Protein AF-0000000080636123 (afdb_homodimer)

Nearest PDB structures (foldseek):
  5j7y-assembly1_BC  TM=4.875E-01  e=2.323E+00  Ovis aries
  3l39-assembly1_A  TM=4.527E-01  e=6.923E+00  Bacteroides thetaiotaomicron VPI-5482
  4pr9-assembly3_F  TM=3.709E-01  e=5.402E+00  Homo sapiens
  8iy6-assembly1_R  TM=3.044E-01  e=1.905E+00  Homo sapiens
  8ugj-assembly1_4C  TM=2.886E-01  e=5.140E+00  Sus scrofa

Foldseek 3Di:
DVVLLVLLLVLLQLLLCLLQVVVCVVVHVPNVVDDNCQCLDLVNLLVSLVSLLVSLVVQCVAQDPPPPGRWAQQQSSVLSNLSSLQSVLSSVVVPDDPVPDPPPDDPVNVVSNVVCNVCSNVSSVSSNVSSVCCVVPVRDTND/DVVLLVLLLVLLQLLLCLLQVVVCVVVHVPNVVDDNCQCLDLVNLLVSLVSLLVSLVVQCVAQDPPPPGRWAQQQSSVLSNLSSLQSVLSSVVVPDDPVPDPPPDDPVNVVSNVVCNVCSNVSSVSSNVSSVCCVVPVRDTND

Radius of gyration: 20.76 Å; Cα contacts (8 Å, |Δi|>4): 446; chains: 2; bounding box: 47×64×43 Å

Solvent-accessible surface area (backbone atoms only — not comparable to full-atom values): 13848 Å² total; per-residue (Å²): 90,71,53,60,53,37,46,38,31,49,37,19,32,51,43,8,45,66,48,18,36,70,62,40,50,76,74,36,75,66,56,60,44,39,28,66,69,44,65,67,27,58,67,45,20,41,56,52,12,51,51,18,27,51,43,11,53,44,33,43,65,39,50,44,90,86,51,72,28,60,54,24,23,39,49,47,13,51,32,11,38,51,42,10,48,45,30,39,48,52,27,50,58,69,62,55,48,90,80,58,69,89,65,79,55,51,74,65,52,52,51,50,47,51,52,40,63,76,35,27,47,57,51,7,51,50,11,31,50,35,17,51,47,31,52,75,36,59,82,40,84,30,40,90,71,53,59,53,37,46,39,32,51,35,18,32,52,43,9,45,66,48,18,36,70,62,38,49,75,74,36,73,66,55,59,44,38,27,66,69,45,67,67,27,58,67,44,19,42,54,52,11,50,51,19,26,51,42,11,53,45,33,42,66,38,50,43,90,86,52,73,28,58,52,25,23,40,49,45,14,50,32,11,36,52,42,10,49,46,31,38,48,51,27,51,57,70,64,55,48,91,79,58,69,88,65,79,56,51,74,64,52,51,52,51,48,51,53,41,65,76,36,28,46,59,51,8,51,50,10,32,50,34,16,50,46,31,54,75,37,59,82,40,84,31,40

pLDDT: mean 86.73, std 14.83, range [47.31, 98.56]

Organism: Winmispira thermophila (strain ATCC 700085 / DSM 6578 / Z-1203) (NCBI:txid869211)

InterPro domains:
  IPR059673 TP_0070 [PF27362] (1-134)

Structure (mmCIF, N/CA/C/O backbone):
data_AF-0000000080636123-model_v1
#
loop_
_entity.id
_entity.type
_entity.pdbx_description
1 polymer 'Uncharacterized protein'
#
loop_
_atom_site.group_PDB
_atom_site.id
_atom_site.type_symbol
_atom_site.label_atom_id
_atom_site.label_alt_id
_atom_site.label_comp_id
_atom_site.label_asym_id
_atom_site.label_entity_id
_atom_site.label_seq_id
_atom_site.pdbx_PDB_ins_code
_atom_site.Cartn_x
_atom_site.Cartn_y
_atom_site.Cartn_z
_atom_site.occupancy
_atom_site.B_iso_or_equiv
_atom_site.auth_seq_id
_atom_site.auth_comp_id
_atom_site.auth_asym_id
_atom_site.auth_atom_id
_atom_site.pdbx_PDB_model_num
ATOM 1 N N . MET A 1 1 ? 16.875 5.457 3.574 1 77.88 1 MET A N 1
ATOM 2 C CA . MET A 1 1 ? 16.531 4.105 4.008 1 77.88 1 MET A CA 1
ATOM 3 C C . MET A 1 1 ? 15.359 3.555 3.207 1 77.88 1 MET A C 1
ATOM 5 O O . MET A 1 1 ? 14.461 4.305 2.818 1 77.88 1 MET A O 1
ATOM 9 N N . LEU A 1 2 ? 15.305 2.354 2.879 1 83.19 2 LEU A N 1
ATOM 10 C CA . LEU A 1 2 ? 14.352 1.688 2 1 83.19 2 LEU A CA 1
ATOM 11 C C . LEU A 1 2 ? 12.945 1.741 2.586 1 83.19 2 LEU A C 1
ATOM 13 O O . LEU A 1 2 ? 11.969 1.933 1.854 1 83.19 2 LEU A O 1
ATOM 17 N N . GLN A 1 3 ? 12.891 1.7 3.93 1 88.31 3 GLN A N 1
ATOM 18 C CA . GLN A 1 3 ? 11.602 1.66 4.613 1 88.31 3 GLN A CA 1
ATOM 19 C C . GLN A 1 3 ? 10.875 2.996 4.492 1 88.31 3 GLN A C 1
ATOM 21 O O . GLN A 1 3 ? 9.68 3.033 4.207 1 88.31 3 GLN A O 1
ATOM 26 N N . PHE A 1 4 ? 11.641 3.963 4.664 1 87.06 4 PHE A N 1
ATOM 27 C CA . PHE A 1 4 ? 11.016 5.281 4.625 1 87.06 4 PHE A CA 1
ATOM 28 C C . PHE A 1 4 ? 10.711 5.691 3.191 1 87.06 4 PHE A C 1
ATOM 30 O O . PHE A 1 4 ? 9.758 6.43 2.943 1 87.06 4 PHE A O 1
ATOM 37 N N . TYR A 1 5 ? 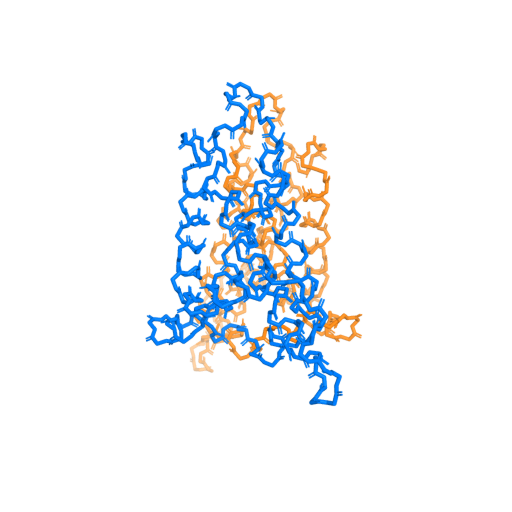11.477 5.199 2.219 1 88.44 5 TYR A N 1
ATOM 38 C CA . TYR A 1 5 ? 11.109 5.363 0.816 1 88.44 5 TYR A CA 1
ATOM 39 C C . TYR A 1 5 ? 9.758 4.719 0.525 1 88.44 5 TYR A C 1
ATOM 41 O O . TYR A 1 5 ? 8.859 5.363 -0.021 1 88.44 5 TYR A O 1
ATOM 49 N N . ALA A 1 6 ? 9.586 3.5 1.004 1 92.25 6 ALA A N 1
ATOM 50 C CA . ALA A 1 6 ? 8.352 2.758 0.754 1 92.25 6 ALA A CA 1
ATOM 51 C C . ALA A 1 6 ? 7.172 3.393 1.482 1 92.25 6 ALA A C 1
ATOM 53 O O . ALA A 1 6 ? 6.082 3.523 0.917 1 92.25 6 ALA A O 1
ATOM 54 N N . LEU A 1 7 ? 7.426 3.779 2.682 1 95.12 7 LEU A N 1
ATOM 55 C CA . LEU A 1 7 ? 6.367 4.402 3.469 1 95.12 7 LEU A CA 1
ATOM 56 C C . LEU A 1 7 ? 5.938 5.727 2.846 1 95.12 7 LEU A C 1
ATOM 58 O O . LEU A 1 7 ? 4.746 6.047 2.818 1 95.12 7 LEU A O 1
ATOM 62 N N . SER A 1 8 ? 6.918 6.445 2.377 1 94.19 8 SER A N 1
ATOM 63 C CA . SER A 1 8 ? 6.605 7.742 1.788 1 94.19 8 SER A CA 1
ATOM 64 C C . SER A 1 8 ? 5.742 7.594 0.54 1 94.19 8 SER A C 1
ATOM 66 O O . SER A 1 8 ? 4.777 8.336 0.354 1 94.19 8 SER A O 1
ATOM 68 N N . VAL A 1 9 ? 6.082 6.652 -0.263 1 95.75 9 VAL A N 1
ATOM 69 C CA . VAL A 1 9 ? 5.305 6.398 -1.471 1 95.75 9 VAL A CA 1
ATOM 70 C C . VAL A 1 9 ? 3.893 5.957 -1.093 1 95.75 9 VAL A C 1
ATOM 72 O O . VAL A 1 9 ? 2.91 6.508 -1.591 1 95.75 9 VAL A O 1
ATOM 75 N N . LEU A 1 10 ? 3.777 5.094 -0.153 1 97.5 10 LEU A N 1
ATOM 76 C CA . LEU A 1 10 ? 2.5 4.504 0.233 1 97.5 10 LEU A CA 1
ATOM 77 C C . LEU A 1 10 ? 1.615 5.535 0.928 1 97.5 10 LEU A C 1
ATOM 79 O O . LEU A 1 10 ? 0.437 5.676 0.592 1 97.5 10 LEU A O 1
ATOM 83 N N . THR A 1 11 ? 2.234 6.18 1.884 1 98.19 11 THR A N 1
ATOM 84 C CA . THR A 1 11 ? 1.419 7.086 2.684 1 98.19 11 THR A CA 1
ATOM 85 C C . THR A 1 11 ? 0.979 8.289 1.857 1 98.19 11 THR A C 1
ATOM 87 O O . THR A 1 11 ? -0.16 8.75 1.975 1 98.19 11 THR A O 1
ATOM 90 N N . ASN A 1 12 ? 1.829 8.82 1.022 1 98.31 12 ASN A N 1
ATOM 91 C CA . ASN A 1 12 ? 1.425 9.922 0.157 1 98.31 12 ASN A CA 1
ATOM 92 C C . ASN A 1 12 ? 0.332 9.492 -0.82 1 98.31 12 ASN A C 1
ATOM 94 O O . ASN A 1 12 ? -0.625 10.234 -1.049 1 98.31 12 ASN A O 1
ATOM 98 N N . PHE A 1 13 ? 0.405 8.328 -1.354 1 98.38 13 PHE A N 1
ATOM 99 C CA . PHE A 1 13 ? -0.582 7.828 -2.301 1 98.38 13 PHE A CA 1
ATOM 100 C C . PHE A 1 13 ? -1.942 7.672 -1.635 1 98.38 13 PHE A C 1
ATOM 102 O O . PHE A 1 13 ? -2.938 8.227 -2.104 1 98.38 13 PHE A O 1
ATOM 109 N N . MET A 1 14 ? -1.963 7.023 -0.493 1 98 14 MET A N 1
ATOM 110 C CA . MET A 1 14 ? -3.213 6.738 0.203 1 98 14 MET A CA 1
ATOM 111 C C . MET A 1 14 ? -3.826 8.016 0.766 1 98 14 MET A C 1
ATOM 113 O O . MET A 1 14 ? -5.039 8.219 0.686 1 98 14 MET A O 1
ATOM 117 N N . SER A 1 15 ? -2.969 8.82 1.365 1 98.56 15 SER A N 1
ATOM 118 C CA . SER A 1 15 ? -3.484 10.086 1.886 1 98.56 15 SER A CA 1
ATOM 119 C C . SER A 1 15 ? -4.07 10.945 0.77 1 98.56 15 SER A C 1
ATOM 121 O O . SER A 1 15 ? -5.102 11.594 0.958 1 98.56 15 SER A O 1
ATOM 123 N N . GLY A 1 16 ? -3.391 10.906 -0.369 1 98.44 16 GLY A N 1
ATOM 124 C CA . GLY A 1 16 ? -3.91 11.648 -1.509 1 98.44 16 GLY A CA 1
ATOM 125 C C . GLY A 1 16 ? -5.27 11.156 -1.97 1 98.44 16 GLY A C 1
ATOM 126 O O . GLY A 1 16 ? -6.156 11.961 -2.266 1 98.44 16 GLY A O 1
ATOM 127 N N . ILE A 1 17 ? -5.469 9.891 -1.982 1 97.44 17 ILE A N 1
ATOM 128 C CA . ILE A 1 17 ? -6.738 9.297 -2.377 1 97.44 17 ILE A CA 1
ATOM 129 C C . ILE A 1 17 ? -7.832 9.727 -1.402 1 97.44 17 ILE A C 1
ATOM 131 O O . ILE A 1 17 ? -8.953 10.047 -1.814 1 97.44 17 ILE A O 1
ATOM 135 N N . ILE A 1 18 ? -7.523 9.703 -0.127 1 97.25 18 ILE A N 1
ATOM 136 C CA . ILE A 1 18 ? -8.492 10.055 0.9 1 97.25 18 ILE A CA 1
ATOM 137 C C . ILE A 1 18 ? -8.898 11.523 0.748 1 97.25 18 ILE A C 1
ATOM 139 O O . ILE A 1 18 ? -10.086 11.852 0.774 1 97.25 18 ILE A O 1
ATOM 143 N N . LEU A 1 19 ? -7.926 12.375 0.513 1 97.5 19 LEU A N 1
ATOM 144 C CA . LEU A 1 19 ? -8.164 13.812 0.45 1 97.5 19 LEU A CA 1
ATOM 145 C C . LEU A 1 19 ? -8.898 14.18 -0.834 1 97.5 19 LEU A C 1
ATOM 147 O O . LEU A 1 19 ? -9.75 15.078 -0.832 1 97.5 19 LEU A O 1
ATOM 151 N N . ALA A 1 20 ? -8.594 13.508 -1.904 1 97.25 20 ALA A N 1
ATOM 152 C CA . ALA A 1 20 ? -9.211 13.805 -3.195 1 97.25 20 ALA A CA 1
ATOM 153 C C . ALA A 1 20 ? -10.156 12.68 -3.621 1 97.25 20 ALA A C 1
ATOM 155 O O . ALA A 1 20 ? -10.211 12.32 -4.797 1 97.25 20 ALA A O 1
ATOM 156 N N . GLN A 1 21 ? -10.828 12.18 -2.732 1 95.19 21 GLN A N 1
ATOM 157 C CA . GLN A 1 21 ? -11.648 11 -2.951 1 95.19 21 GLN A CA 1
ATOM 158 C C . GLN A 1 21 ? -12.664 11.227 -4.07 1 95.19 21 GLN A C 1
ATOM 160 O O . GLN A 1 21 ? -12.867 10.359 -4.918 1 95.19 21 GLN A O 1
ATOM 165 N N . GLU A 1 22 ? -13.336 12.336 -4.07 1 92.69 22 GLU A N 1
ATOM 166 C CA . GLU A 1 22 ? -14.336 12.633 -5.094 1 92.69 22 GLU A CA 1
ATOM 167 C C . GLU A 1 22 ? -13.719 12.641 -6.488 1 92.69 22 GLU A C 1
ATOM 169 O O . GLU A 1 22 ? -14.266 12.047 -7.418 1 92.69 22 GLU A O 1
ATOM 174 N N . THR A 1 23 ? -12.617 13.266 -6.547 1 94.5 23 THR A N 1
ATOM 175 C CA . THR A 1 23 ? -11.922 13.359 -7.824 1 94.5 23 THR A CA 1
ATOM 176 C C . THR A 1 23 ? -11.508 11.969 -8.32 1 94.5 23 THR A C 1
ATOM 178 O O . THR A 1 23 ? -11.75 11.625 -9.477 1 94.5 23 THR A O 1
ATOM 181 N N . PHE A 1 24 ? -11.039 11.156 -7.457 1 95.31 24 PHE A N 1
ATOM 182 C CA . PHE A 1 24 ? -10.539 9.844 -7.855 1 95.31 24 PHE A CA 1
ATOM 183 C C . PHE A 1 24 ? -11.688 8.867 -8.055 1 95.31 24 PHE A C 1
ATOM 185 O O . PHE A 1 24 ? -11.602 7.953 -8.875 1 95.31 24 PHE A O 1
ATOM 192 N N . SER A 1 25 ? -12.742 9.008 -7.297 1 92.81 25 SER A N 1
ATOM 193 C CA . SER A 1 25 ? -13.922 8.164 -7.5 1 92.81 25 SER A CA 1
ATOM 194 C C . SER A 1 25 ? -14.523 8.383 -8.883 1 92.81 25 SER A C 1
ATOM 196 O O . SER A 1 25 ? -14.984 7.434 -9.523 1 92.81 25 SER A O 1
ATOM 198 N N . GLU A 1 26 ? -14.523 9.594 -9.344 1 90.69 26 GLU A N 1
ATOM 199 C CA . GLU A 1 26 ? -15.117 9.953 -10.633 1 90.69 26 GLU A CA 1
ATOM 200 C C . GLU A 1 26 ? -14.211 9.547 -11.789 1 90.69 26 GLU A C 1
ATOM 202 O O . GLU A 1 26 ? -14.688 9.172 -12.859 1 90.69 26 GLU A O 1
ATOM 207 N N . ARG A 1 27 ? -12.969 9.555 -11.469 1 89.88 27 ARG A N 1
ATOM 208 C CA . ARG A 1 27 ? -12.031 9.445 -12.586 1 89.88 27 ARG A CA 1
ATOM 209 C C . ARG A 1 27 ? -11.43 8.047 -12.656 1 89.88 27 ARG A C 1
ATOM 211 O O . ARG A 1 27 ? -11.016 7.598 -13.727 1 89.88 27 ARG A O 1
ATOM 218 N N . THR A 1 28 ? -11.406 7.57 -11.438 1 86.31 28 THR A N 1
ATOM 219 C CA . THR A 1 28 ? -10.758 6.266 -11.367 1 86.31 28 THR A CA 1
ATOM 220 C C . THR A 1 28 ? -11.586 5.297 -10.531 1 86.31 28 THR A C 1
ATOM 222 O O . THR A 1 28 ? -12.562 5.695 -9.891 1 86.31 28 THR A O 1
ATOM 225 N N . GLY A 1 29 ? -11.469 3.984 -10.68 1 89.31 29 GLY A N 1
ATOM 226 C CA . GLY A 1 29 ? -12.141 2.975 -9.867 1 89.31 29 GLY A CA 1
ATOM 227 C C . GLY A 1 29 ? -11.352 2.588 -8.633 1 89.31 29 GLY A C 1
ATOM 228 O O . GLY A 1 29 ? -11.734 1.66 -7.914 1 89.31 29 GLY A O 1
ATOM 229 N N . ILE A 1 30 ? -10.336 3.391 -8.25 1 93.12 30 ILE A N 1
ATOM 230 C CA . ILE A 1 30 ? -9.414 2.951 -7.207 1 93.12 30 ILE A CA 1
ATOM 231 C C . ILE A 1 30 ? -10.078 3.094 -5.84 1 93.12 30 ILE A C 1
ATOM 233 O O . ILE A 1 30 ? -9.805 2.312 -4.926 1 93.12 30 ILE A O 1
ATOM 237 N N . THR A 1 31 ? -10.961 4.066 -5.648 1 94.56 31 THR A N 1
ATOM 238 C CA . THR A 1 31 ? -11.602 4.301 -4.359 1 94.56 31 THR A CA 1
ATOM 239 C C . THR A 1 31 ? -12.516 3.139 -3.992 1 94.56 31 THR A C 1
ATOM 241 O O . THR A 1 31 ? -12.836 2.938 -2.816 1 94.56 31 THR A O 1
ATOM 244 N N . ALA A 1 32 ? -12.969 2.383 -5.004 1 94.94 32 ALA A N 1
ATOM 245 C CA . ALA A 1 32 ? -13.859 1.251 -4.766 1 94.94 32 ALA A CA 1
ATOM 246 C C . ALA A 1 32 ? -13.148 0.141 -4.004 1 94.94 32 ALA A C 1
ATOM 248 O O . ALA A 1 32 ? -13.789 -0.735 -3.42 1 94.94 32 ALA A O 1
ATOM 249 N N . LEU A 1 33 ? -11.828 0.196 -4.051 1 95.56 33 LEU A N 1
ATOM 250 C CA . LEU A 1 33 ? -11.016 -0.804 -3.367 1 95.56 33 LEU A CA 1
ATOM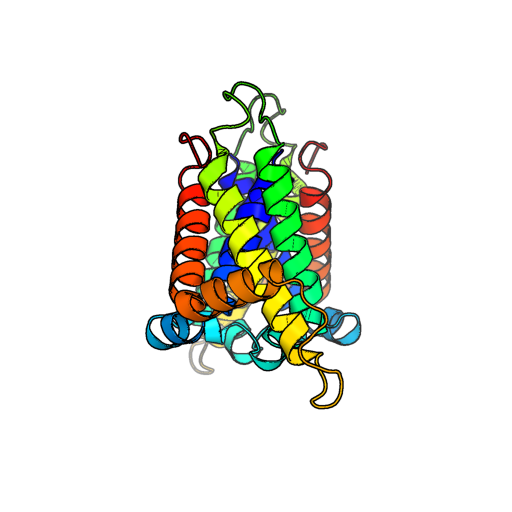 251 C C . LEU A 1 33 ? -11.164 -0.685 -1.854 1 95.56 33 LEU A C 1
ATOM 253 O O . LEU A 1 33 ? -10.984 -1.666 -1.13 1 95.56 33 LEU A O 1
ATOM 257 N N . PHE A 1 34 ? -11.562 0.528 -1.381 1 96.38 34 PHE A N 1
ATOM 258 C CA . PHE A 1 34 ? -11.516 0.812 0.048 1 96.38 34 PHE A CA 1
ATOM 259 C C . PHE A 1 34 ? -12.914 1.034 0.605 1 96.38 34 PHE A C 1
ATOM 261 O O . PHE A 1 34 ? -13.82 1.448 -0.123 1 96.38 34 PHE A O 1
ATOM 268 N N . ASN A 1 35 ? -13.062 0.774 1.848 1 95.06 35 ASN A N 1
ATOM 269 C CA . ASN A 1 35 ? -14.273 1.103 2.592 1 95.06 35 ASN A CA 1
ATOM 270 C C . ASN A 1 35 ? -14.266 2.557 3.057 1 95.06 35 ASN A C 1
ATOM 272 O O . ASN A 1 35 ? -13.492 2.93 3.938 1 95.06 35 ASN A O 1
ATOM 276 N N . PRO A 1 36 ? -15.117 3.326 2.473 1 91.94 36 PRO A N 1
ATOM 277 C CA . PRO A 1 36 ? -15.094 4.754 2.809 1 91.94 36 PRO A CA 1
ATOM 278 C C . PRO A 1 36 ? -15.367 5.016 4.289 1 91.94 36 PRO A C 1
ATOM 280 O O . PRO A 1 36 ? -14.852 5.98 4.852 1 91.94 36 PRO A O 1
ATOM 283 N N . GLU A 1 37 ? -16.125 4.211 4.965 1 93.06 37 GLU A N 1
ATOM 284 C CA . GLU A 1 37 ? -16.453 4.398 6.379 1 93.06 37 GLU A CA 1
ATOM 285 C C . GLU A 1 37 ? -15.203 4.234 7.246 1 93.06 37 GLU A C 1
ATOM 287 O O . GLU A 1 37 ? -15.031 4.953 8.234 1 93.06 37 GLU A O 1
ATOM 292 N N . VAL A 1 38 ? -14.391 3.314 6.855 1 94.75 38 VAL A N 1
ATOM 293 C CA . VAL A 1 38 ? -13.164 3.074 7.613 1 94.75 38 VAL A CA 1
ATOM 294 C C . VAL A 1 38 ? -12.164 4.195 7.344 1 94.75 38 VAL A C 1
ATOM 296 O O . VAL A 1 38 ? -11.539 4.719 8.273 1 94.75 38 VAL A O 1
ATOM 299 N N . LEU A 1 39 ? -12.023 4.637 6.086 1 94.38 39 LEU A N 1
ATOM 300 C CA . LEU A 1 39 ? -11.078 5.668 5.695 1 94.38 39 LEU A CA 1
ATOM 301 C C . LEU A 1 39 ? -11.406 6.996 6.371 1 94.38 39 LEU A C 1
ATOM 303 O O . LEU A 1 39 ? -10.516 7.824 6.59 1 94.38 39 LEU A O 1
ATOM 307 N N . ARG A 1 40 ? -12.672 7.145 6.738 1 92.69 40 ARG A N 1
ATOM 308 C CA . ARG A 1 40 ? -13.117 8.414 7.309 1 92.69 40 ARG A CA 1
ATOM 309 C C . ARG A 1 40 ? -13.273 8.305 8.82 1 92.69 40 ARG A C 1
ATOM 311 O O . ARG A 1 40 ? -13.648 9.273 9.484 1 92.69 40 ARG A O 1
ATOM 318 N N . SER A 1 41 ? -12.984 7.141 9.328 1 94.75 41 SER A N 1
ATOM 319 C CA . SER A 1 41 ? -13.109 6.961 10.766 1 94.75 41 SER A CA 1
ATOM 320 C C . SER A 1 41 ? -12.055 7.766 11.516 1 94.75 41 SER A C 1
ATOM 322 O O . SER A 1 41 ? -10.953 7.984 11 1 94.75 41 SER A O 1
ATOM 324 N N . LYS A 1 42 ? -12.375 8.141 12.711 1 94.56 42 LYS A N 1
ATOM 325 C CA . LYS A 1 42 ? -11.484 8.93 13.555 1 94.56 42 LYS A CA 1
ATOM 326 C C . LYS A 1 42 ? -10.156 8.203 13.781 1 94.56 42 LYS A C 1
ATOM 328 O O . LYS A 1 42 ? -9.086 8.812 13.688 1 94.56 42 LYS A O 1
ATOM 333 N N . THR A 1 43 ? -10.281 6.977 14.062 1 94.5 43 THR A N 1
ATOM 334 C CA . THR A 1 43 ? -9.094 6.188 14.359 1 94.5 43 THR A CA 1
ATOM 335 C C . THR A 1 43 ? -8.172 6.133 13.141 1 94.5 43 THR A C 1
ATOM 337 O O . THR A 1 43 ? -6.957 6.324 13.273 1 94.5 43 THR A O 1
ATOM 340 N N . PHE A 1 44 ? -8.695 5.852 11.977 1 96.31 44 PHE A N 1
ATOM 341 C CA . PHE A 1 44 ? -7.887 5.746 10.766 1 96.31 44 PHE A CA 1
ATOM 342 C C . PHE A 1 44 ? -7.242 7.086 10.43 1 96.31 44 PHE A C 1
ATOM 344 O O . PHE A 1 44 ? -6.051 7.145 10.117 1 96.31 44 PHE A O 1
ATOM 351 N N . LEU A 1 45 ? -8.016 8.109 10.508 1 97.31 45 LEU A N 1
ATOM 352 C CA . LEU A 1 45 ? -7.508 9.445 10.203 1 97.31 45 LEU A CA 1
ATOM 353 C C . LEU A 1 45 ? -6.359 9.82 11.133 1 97.31 45 LEU A C 1
ATOM 355 O O . LEU A 1 45 ? -5.352 10.375 10.695 1 97.31 45 LEU A O 1
ATOM 359 N N . LEU A 1 46 ? -6.527 9.492 12.352 1 97 46 LEU A N 1
ATOM 360 C CA . LEU A 1 46 ? -5.484 9.797 13.328 1 97 46 LEU A CA 1
ATOM 361 C C . LEU A 1 46 ? -4.223 8.984 13.047 1 97 46 LEU A C 1
ATOM 363 O O . LEU A 1 46 ? -3.133 9.547 12.93 1 97 46 LEU A O 1
ATOM 367 N N . VAL A 1 47 ? -4.375 7.676 12.961 1 97.44 47 VAL A N 1
ATOM 368 C CA . VAL A 1 47 ? -3.232 6.781 12.805 1 97.44 47 VAL A CA 1
ATOM 369 C C . VAL A 1 47 ? -2.539 7.062 11.477 1 97.44 47 VAL A C 1
ATOM 371 O O . VAL A 1 47 ? -1.32 7.242 11.43 1 97.44 47 VAL A O 1
ATOM 374 N N . TRP A 1 48 ? -3.275 7.145 10.391 1 98.19 48 TRP A N 1
ATOM 375 C CA . TRP A 1 48 ? -2.703 7.348 9.062 1 98.19 48 TRP A CA 1
ATOM 376 C C . TRP A 1 48 ? -2.141 8.758 8.93 1 98.19 48 TRP A C 1
ATOM 378 O O . TRP A 1 48 ? -1.115 8.969 8.273 1 98.19 48 TRP A O 1
ATOM 388 N N . GLY A 1 49 ? -2.906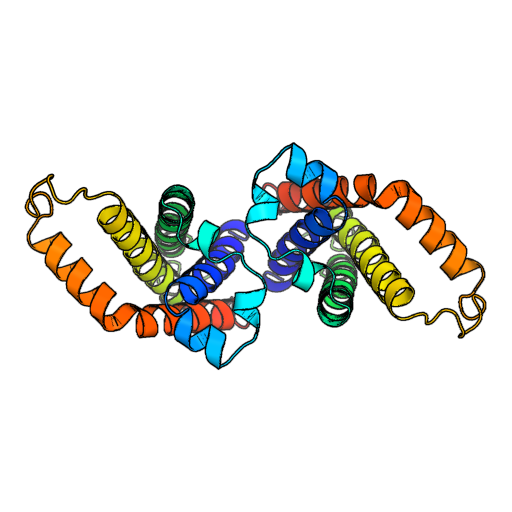 9.719 9.523 1 98.38 49 GLY A N 1
ATOM 389 C CA . GLY A 1 49 ? -2.408 11.086 9.508 1 98.38 49 GLY A CA 1
ATOM 390 C C . GLY A 1 49 ? -1.063 11.242 10.188 1 98.38 49 GLY A C 1
ATOM 391 O O . GLY A 1 49 ? -0.149 11.859 9.641 1 98.38 49 GLY A O 1
ATOM 392 N N . VAL A 1 50 ? -0.944 10.664 11.359 1 98.12 50 VAL A N 1
ATOM 393 C CA . VAL A 1 50 ? 0.311 10.719 12.102 1 98.12 50 VAL A CA 1
ATOM 394 C C . VAL A 1 50 ? 1.405 10 11.32 1 98.12 50 VAL A C 1
ATOM 396 O O . VAL A 1 50 ? 2.512 10.523 11.164 1 98.12 50 VAL A O 1
ATOM 399 N N . LEU A 1 51 ? 1.096 8.836 10.812 1 98.25 51 LEU A N 1
ATOM 400 C CA . LEU A 1 51 ? 2.062 8.055 10.047 1 98.25 51 LEU A CA 1
ATOM 401 C C . LEU A 1 51 ? 2.555 8.836 8.836 1 98.25 51 LEU A C 1
ATOM 403 O O . LEU A 1 51 ? 3.756 8.859 8.547 1 98.25 51 LEU A O 1
ATOM 407 N N . THR A 1 52 ? 1.67 9.469 8.148 1 98.38 52 THR A N 1
ATOM 408 C CA . THR A 1 52 ? 2.008 10.242 6.953 1 98.38 52 THR A CA 1
ATOM 409 C C . THR A 1 52 ? 2.883 11.438 7.312 1 98.38 52 THR A C 1
ATOM 411 O O . THR A 1 52 ? 3.914 11.672 6.684 1 98.38 52 THR A O 1
ATOM 414 N N . ALA A 1 53 ? 2.477 12.172 8.344 1 97.31 53 ALA A N 1
ATOM 415 C CA . ALA A 1 53 ? 3.229 13.352 8.766 1 97.31 53 ALA A CA 1
ATOM 416 C C . ALA A 1 53 ? 4.629 12.969 9.242 1 97.31 53 ALA A C 1
ATOM 418 O O . ALA A 1 53 ? 5.609 13.617 8.875 1 97.31 53 ALA A O 1
ATOM 419 N N . VAL A 1 54 ? 4.719 11.938 10.016 1 96.06 54 VAL A N 1
ATOM 420 C CA . VAL A 1 54 ? 6 11.484 10.547 1 96.06 54 VAL A CA 1
ATOM 421 C C . VAL A 1 54 ? 6.898 11.016 9.398 1 96.06 54 VAL A C 1
ATOM 423 O O . VAL A 1 54 ? 8.094 11.312 9.383 1 96.06 54 VAL A O 1
ATOM 426 N N . THR A 1 55 ? 6.348 10.289 8.469 1 95.12 55 THR A N 1
ATOM 427 C CA . THR A 1 55 ? 7.105 9.859 7.297 1 95.12 55 THR A CA 1
ATOM 428 C C . THR A 1 55 ? 7.645 11.062 6.531 1 95.12 55 THR A C 1
ATOM 430 O O . THR A 1 55 ? 8.781 11.047 6.055 1 95.12 55 THR A O 1
ATOM 433 N N . GLY A 1 56 ? 6.855 12.102 6.402 1 93.69 56 GLY A N 1
ATOM 434 C CA . GLY A 1 56 ? 7.309 13.328 5.77 1 93.69 56 GLY A CA 1
ATOM 435 C C . GLY A 1 56 ? 8.5 13.953 6.473 1 93.69 56 GLY A C 1
ATOM 436 O O . GLY A 1 56 ? 9.453 14.391 5.82 1 93.69 56 GLY A O 1
ATOM 437 N N . VAL A 1 57 ? 8.469 13.984 7.762 1 91.38 57 VAL A N 1
ATOM 438 C CA . VAL A 1 57 ? 9.562 14.539 8.547 1 91.38 57 VAL A CA 1
ATOM 439 C C . VAL A 1 57 ? 10.828 13.711 8.328 1 91.38 57 VAL A C 1
ATOM 441 O O . VAL A 1 57 ? 11.906 14.258 8.102 1 91.38 57 VAL A O 1
ATOM 444 N N . PHE A 1 58 ? 10.703 12.43 8.328 1 88.56 58 PHE A N 1
ATOM 445 C CA . PHE A 1 58 ? 11.859 11.555 8.18 1 88.56 58 PHE A CA 1
ATOM 446 C C . PHE A 1 58 ? 12.445 11.664 6.773 1 88.56 58 PHE A C 1
ATOM 448 O O . PHE A 1 58 ? 13.656 11.516 6.586 1 88.56 58 PHE A O 1
ATOM 455 N N . LYS A 1 59 ? 11.594 11.906 5.844 1 88.19 59 LYS A N 1
ATOM 456 C CA . LYS A 1 59 ? 12.094 12.055 4.48 1 88.19 59 LYS A CA 1
ATOM 457 C C . LYS A 1 59 ? 12.93 13.328 4.34 1 88.19 59 LYS A C 1
ATOM 459 O O . LYS A 1 59 ? 13.797 13.414 3.461 1 88.19 59 LYS A O 1
ATOM 464 N N . ILE A 1 60 ? 12.625 14.25 5.145 1 82.81 60 ILE A N 1
ATOM 465 C CA . ILE A 1 60 ? 13.453 15.445 5.164 1 82.81 60 ILE A CA 1
ATOM 466 C C . ILE A 1 60 ? 14.805 15.125 5.793 1 82.81 60 ILE A C 1
ATOM 468 O O . ILE A 1 60 ? 15.844 15.609 5.328 1 82.81 60 ILE A O 1
ATOM 472 N N . LEU A 1 61 ? 14.781 14.289 6.777 1 77.69 61 LEU A N 1
ATOM 473 C CA . LEU A 1 61 ? 15.977 14 7.559 1 77.69 61 LEU A CA 1
ATOM 474 C C . LEU A 1 61 ? 16.797 12.891 6.902 1 77.69 61 LEU A C 1
ATOM 476 O O . LEU A 1 61 ? 17.969 12.719 7.223 1 77.69 61 LEU A O 1
ATOM 480 N N . SER A 1 62 ? 16.125 11.953 6.152 1 65.88 62 SER A N 1
ATOM 481 C CA . SER A 1 62 ? 16.812 10.766 5.633 1 65.88 62 SER A CA 1
ATOM 482 C C . SER A 1 62 ? 17.797 11.141 4.535 1 65.88 62 SER A C 1
ATOM 484 O O . SER A 1 62 ? 17.453 11.867 3.6 1 65.88 62 SER A O 1
ATOM 486 N N . VAL A 1 63 ? 19.016 11.258 4.855 1 54.12 63 VAL A N 1
ATOM 487 C CA . VAL A 1 63 ? 20.141 11.445 3.938 1 54.12 63 VAL A CA 1
ATOM 488 C C . VAL A 1 63 ? 20.484 10.117 3.266 1 54.12 63 VAL A C 1
ATOM 490 O O . VAL A 1 63 ? 20.703 9.109 3.943 1 54.12 63 VAL A O 1
ATOM 493 N N . THR A 1 64 ? 19.734 9.766 2.201 1 50.03 64 THR A N 1
ATOM 494 C CA . THR A 1 64 ? 20.25 8.57 1.538 1 50.03 64 THR A CA 1
ATOM 495 C C . THR A 1 64 ? 21.734 8.734 1.213 1 50.03 64 THR A C 1
ATOM 497 O O . THR A 1 64 ? 22.203 9.844 0.985 1 50.03 64 THR A O 1
ATOM 500 N N . GLU A 1 65 ? 22.547 7.793 1.402 1 47.88 65 GLU A N 1
ATOM 501 C CA . GLU A 1 65 ? 23.969 7.809 1.091 1 47.88 65 GLU A CA 1
ATOM 502 C C . GLU A 1 65 ? 24.219 8.344 -0.318 1 47.88 65 GLU A C 1
ATOM 504 O O . GLU A 1 65 ? 23.625 7.848 -1.286 1 47.88 65 GLU A O 1
ATOM 509 N N . GLY A 1 66 ? 25.031 9.445 -0.515 1 49.78 66 GLY A N 1
ATOM 510 C CA . GLY A 1 66 ? 25.5 10.102 -1.729 1 49.78 66 GLY A CA 1
ATOM 511 C C . GLY A 1 66 ? 24.688 11.328 -2.092 1 49.78 66 GLY A C 1
ATOM 512 O O . GLY A 1 66 ? 25.062 12.07 -3.004 1 49.78 66 GLY A O 1
ATOM 513 N N . ASP A 1 67 ? 23.375 11.219 -1.864 1 49.25 67 ASP A N 1
ATOM 514 C CA . ASP A 1 67 ? 22.562 12.336 -2.326 1 49.25 67 ASP A CA 1
ATOM 515 C C . ASP A 1 67 ? 22.734 13.562 -1.428 1 49.25 67 ASP A C 1
ATOM 517 O O . ASP A 1 67 ? 23.062 13.422 -0.247 1 49.25 67 ASP A O 1
ATOM 521 N N . VAL A 1 68 ? 23.078 14.578 -2.035 1 50.06 68 VAL A N 1
ATOM 522 C CA . VAL A 1 68 ? 22.891 15.82 -1.297 1 50.06 68 VAL A CA 1
ATOM 523 C C . VAL A 1 68 ? 21.578 15.758 -0.509 1 50.06 68 VAL A C 1
ATOM 525 O O . VAL A 1 68 ? 20.5 15.602 -1.091 1 50.06 68 VAL A O 1
ATOM 528 N N . ILE A 1 69 ? 21.484 15.164 0.682 1 53.12 69 ILE A N 1
ATOM 529 C CA . ILE A 1 69 ? 20.625 14.625 1.731 1 53.12 69 ILE A CA 1
ATOM 530 C C . ILE A 1 69 ? 19.266 15.312 1.691 1 53.12 69 ILE A C 1
ATOM 532 O O . ILE A 1 69 ? 18.219 14.641 1.7 1 53.12 69 ILE A O 1
ATOM 536 N N . ILE A 1 70 ? 19.25 16.688 1.953 1 53.59 70 ILE A N 1
ATOM 537 C CA . ILE A 1 70 ? 18.109 17.531 2.314 1 53.59 70 ILE A CA 1
ATOM 538 C C . ILE A 1 70 ? 17.234 17.766 1.085 1 53.59 70 ILE A C 1
ATOM 540 O O . ILE A 1 70 ? 16 17.703 1.162 1 53.59 70 ILE A O 1
ATOM 544 N N . VAL A 1 71 ? 17.844 17.672 -0.198 1 60.75 71 VAL A N 1
ATOM 545 C CA . VAL A 1 71 ? 17.125 18.25 -1.322 1 60.75 71 VAL A CA 1
ATOM 546 C C . VAL A 1 71 ? 16.422 17.141 -2.111 1 60.75 71 VAL A C 1
ATOM 548 O O . VAL A 1 71 ? 15.391 17.391 -2.746 1 60.75 71 VAL A O 1
ATOM 551 N N . GLY A 1 72 ? 16.875 15.891 -1.957 1 62.59 72 GLY A N 1
ATOM 552 C CA . GLY A 1 72 ? 16.422 14.859 -2.881 1 62.59 72 GLY A CA 1
ATOM 553 C C . GLY A 1 72 ? 15 14.406 -2.619 1 62.59 72 GLY A C 1
ATOM 554 O O . GLY A 1 72 ? 14.266 14.062 -3.551 1 62.59 72 GLY A O 1
ATOM 555 N N . ASP A 1 73 ? 14.484 14.5 -1.417 1 81.56 73 ASP A N 1
ATOM 556 C CA . ASP A 1 73 ? 13.164 13.969 -1.103 1 81.56 73 ASP A CA 1
ATOM 557 C C . ASP A 1 73 ? 12.211 15.07 -0.661 1 81.56 73 ASP A C 1
ATOM 559 O O . ASP A 1 73 ? 11.281 14.828 0.112 1 81.56 73 ASP A O 1
ATOM 563 N N . LEU A 1 74 ? 12.523 16.219 -1.261 1 87.75 74 LEU A N 1
ATOM 564 C CA . LEU A 1 74 ? 11.773 17.359 -0.781 1 87.75 74 LEU A CA 1
ATOM 565 C C . LEU A 1 74 ? 10.305 17.266 -1.18 1 87.75 74 LEU A C 1
ATOM 567 O O . LEU A 1 74 ? 9.414 17.5 -0.359 1 87.75 74 LEU A O 1
ATOM 571 N N . LEU A 1 75 ? 9.984 16.828 -2.4 1 92 75 LEU A N 1
ATOM 572 C CA . LEU A 1 75 ? 8.609 16.781 -2.879 1 92 75 LEU A CA 1
ATOM 573 C C . LEU A 1 75 ? 7.805 15.742 -2.1 1 92 75 LEU A C 1
ATOM 575 O O . LEU A 1 75 ? 6.75 16.062 -1.539 1 92 75 LEU A O 1
ATOM 579 N N . PRO A 1 76 ? 8.328 14.578 -1.966 1 92.81 76 PRO A N 1
ATOM 580 C CA . PRO A 1 76 ? 7.582 13.609 -1.16 1 92.81 76 PRO A CA 1
ATOM 581 C C . PRO A 1 76 ? 7.473 14.016 0.307 1 92.81 76 PRO A C 1
ATOM 583 O O . PRO A 1 76 ? 6.477 13.711 0.964 1 92.81 76 PRO A O 1
ATOM 586 N N . ALA A 1 77 ? 8.461 14.703 0.792 1 93.88 77 ALA A N 1
ATOM 587 C CA . ALA A 1 77 ? 8.438 15.148 2.184 1 93.88 77 ALA A CA 1
ATOM 588 C C . ALA A 1 77 ? 7.363 16.219 2.402 1 93.88 77 ALA A C 1
ATOM 590 O O . ALA A 1 77 ? 6.566 16.109 3.336 1 93.88 77 ALA A O 1
ATOM 591 N N . ILE A 1 78 ? 7.301 17.125 1.53 1 94.81 78 ILE A N 1
ATOM 592 C CA . ILE A 1 78 ? 6.324 18.203 1.629 1 94.81 78 ILE A CA 1
ATOM 593 C C . ILE A 1 78 ? 4.914 17.641 1.444 1 94.81 78 ILE A C 1
ATOM 595 O O . ILE A 1 78 ? 3.988 18.031 2.16 1 94.81 78 ILE A O 1
ATOM 599 N N . ALA A 1 79 ? 4.777 16.766 0.493 1 96.56 79 ALA A N 1
ATOM 600 C CA . ALA A 1 79 ? 3.482 16.109 0.275 1 96.56 79 ALA A CA 1
ATOM 601 C C . ALA A 1 79 ? 3.021 15.375 1.526 1 96.56 79 ALA A C 1
ATOM 603 O O . ALA A 1 79 ? 1.855 15.469 1.918 1 96.56 79 ALA A O 1
ATOM 604 N N . GLY A 1 80 ? 3.965 14.719 2.117 1 97.56 80 GLY A N 1
ATOM 605 C CA . GLY A 1 80 ? 3.643 13.977 3.328 1 97.56 80 GLY A CA 1
ATOM 606 C C . GLY A 1 80 ? 3.256 14.875 4.488 1 97.56 80 GLY A C 1
ATOM 607 O O . GLY A 1 80 ? 2.299 14.594 5.211 1 97.56 80 GLY A O 1
ATOM 608 N N . LEU A 1 81 ? 3.947 15.914 4.629 1 96.31 81 LEU A N 1
ATOM 609 C CA . LEU A 1 81 ? 3.648 16.844 5.707 1 96.31 81 LEU A CA 1
ATOM 610 C C . LEU A 1 81 ? 2.301 17.531 5.484 1 96.31 81 LEU A C 1
ATOM 612 O O . LEU A 1 81 ? 1.495 17.641 6.41 1 96.31 81 LEU A O 1
ATOM 616 N N . ALA A 1 82 ? 2.051 17.891 4.27 1 97.06 82 ALA A N 1
ATOM 617 C CA . ALA A 1 82 ? 0.802 18.578 3.949 1 97.06 82 ALA A CA 1
ATOM 618 C C . ALA A 1 82 ? -0.391 17.625 4.078 1 97.06 82 ALA A C 1
ATOM 620 O O . ALA A 1 82 ? -1.394 17.969 4.711 1 97.06 82 ALA A O 1
ATOM 621 N N . SER A 1 83 ? -0.25 16.469 3.525 1 98.44 83 SER A N 1
ATOM 622 C CA . SER A 1 83 ? -1.381 15.539 3.545 1 98.44 83 SER A CA 1
ATOM 623 C C . SER A 1 83 ? -1.586 14.945 4.934 1 98.44 83 SER A C 1
ATOM 625 O O . SER A 1 83 ? -2.723 14.734 5.363 1 98.44 83 SER A O 1
ATOM 627 N N . GLY A 1 84 ? -0.478 14.664 5.586 1 98.38 84 GLY A N 1
ATOM 628 C CA . GLY A 1 84 ? -0.608 14.219 6.961 1 98.38 84 GLY A CA 1
ATOM 629 C C . GLY A 1 84 ? -1.299 15.227 7.855 1 98.38 84 GLY A C 1
ATOM 630 O O . GLY A 1 84 ? -2.191 14.875 8.633 1 98.38 84 GLY A O 1
ATOM 631 N N . THR A 1 85 ? -0.944 16.453 7.727 1 97.19 85 THR A N 1
ATOM 632 C CA . THR A 1 85 ? -1.565 17.531 8.5 1 97.19 85 THR A CA 1
ATOM 633 C C . THR A 1 85 ? -3.043 17.656 8.141 1 97.19 85 THR A C 1
ATOM 635 O O . THR A 1 85 ? -3.887 17.828 9.023 1 97.19 85 THR A O 1
ATOM 638 N N . ALA A 1 86 ? -3.354 17.578 6.859 1 97.38 86 ALA A N 1
ATOM 639 C CA . ALA A 1 86 ? -4.742 17.672 6.418 1 97.38 86 ALA A CA 1
ATOM 640 C C . ALA A 1 86 ? -5.59 16.562 7.035 1 97.38 86 ALA A C 1
ATOM 642 O O . ALA A 1 86 ? -6.715 16.797 7.477 1 97.38 86 ALA A O 1
ATOM 643 N N . LEU A 1 87 ? -5.055 15.391 7.102 1 97.56 87 LEU A N 1
ATOM 644 C CA . LEU A 1 87 ? -5.785 14.273 7.688 1 97.56 87 LEU A CA 1
ATOM 645 C C . LEU A 1 87 ? -5.973 14.469 9.188 1 97.56 87 LEU A C 1
ATOM 647 O O . LEU A 1 87 ? -7.031 14.156 9.734 1 97.56 87 LEU A O 1
ATOM 651 N N . LEU A 1 88 ? -4.973 14.984 9.836 1 96.06 88 LEU A N 1
ATOM 652 C CA . LEU A 1 88 ? -5.066 15.234 11.273 1 96.06 88 LEU A CA 1
ATOM 653 C C . LEU A 1 88 ? -6.09 16.328 11.57 1 96.06 88 LEU A C 1
ATOM 655 O O . LEU A 1 88 ? -6.801 16.266 12.57 1 96.06 88 LEU A O 1
ATOM 659 N N . LEU A 1 89 ? -6.156 17.266 10.703 1 94.12 89 LEU A N 1
ATOM 660 C CA . LEU A 1 89 ? -7.156 18.312 10.859 1 94.12 89 LEU A CA 1
ATOM 661 C C . LEU A 1 89 ? -8.562 17.766 10.641 1 94.12 89 LEU A C 1
ATOM 663 O O . LEU A 1 89 ? -9.508 18.188 11.312 1 94.12 89 LEU A O 1
ATOM 667 N N . MET A 1 90 ? -8.68 16.891 9.68 1 93.38 90 MET A N 1
ATOM 668 C CA . MET A 1 90 ? -9.961 16.219 9.484 1 93.38 90 MET A CA 1
ATOM 669 C C . MET A 1 90 ? -10.359 15.453 10.742 1 93.38 90 MET A C 1
ATOM 671 O O . MET A 1 90 ? -11.531 15.469 11.141 1 93.38 90 MET A O 1
ATOM 675 N N . PHE A 1 91 ? -9.391 14.773 11.359 1 93.25 91 PHE A N 1
ATOM 676 C CA . PHE A 1 91 ? -9.625 14.07 12.617 1 93.25 91 PHE A CA 1
ATOM 677 C C . PHE A 1 91 ? -10.117 15.023 13.688 1 93.25 91 PHE A C 1
ATOM 679 O O . PHE A 1 91 ? -11.078 14.727 14.398 1 93.25 91 PHE A O 1
ATOM 686 N N . TYR A 1 92 ? -9.461 16.094 13.812 1 88.69 92 TYR A N 1
ATOM 687 C CA . TYR A 1 92 ? -9.805 17.094 14.828 1 88.69 92 TYR A CA 1
ATOM 688 C C . TYR A 1 92 ? -11.211 17.625 14.602 1 88.69 92 TYR A C 1
ATOM 690 O O . TYR A 1 92 ? -11.969 17.828 15.555 1 88.69 92 TYR A O 1
ATOM 698 N N . ARG A 1 93 ? -11.594 17.797 13.414 1 86.38 93 ARG A N 1
ATOM 699 C CA . ARG A 1 93 ? -12.93 18.297 13.102 1 86.38 93 ARG A CA 1
ATOM 700 C C . ARG A 1 93 ? -14 17.281 13.43 1 86.38 93 ARG A C 1
ATOM 702 O O . ARG A 1 93 ? -15.094 17.641 13.875 1 86.38 93 ARG A O 1
ATOM 709 N N . GLU A 1 94 ? -13.633 16.094 13.18 1 82.31 94 GLU A N 1
ATOM 710 C CA . GLU A 1 94 ? -14.594 15.031 13.477 1 82.31 94 GLU A CA 1
ATOM 711 C C . GLU A 1 94 ? -14.766 14.852 14.984 1 82.31 94 GLU A C 1
ATOM 713 O O . GLU A 1 94 ? -15.836 14.445 15.445 1 82.31 94 GLU A O 1
ATOM 718 N N . ARG A 1 95 ? -13.719 15.047 15.711 1 77.5 95 ARG A N 1
ATOM 719 C CA . ARG A 1 95 ? -13.742 14.898 17.172 1 77.5 95 ARG A CA 1
ATOM 720 C C . ARG A 1 95 ? -14.492 16.062 17.828 1 77.5 95 ARG A C 1
ATOM 722 O O . ARG A 1 95 ? -15.047 15.906 18.906 1 77.5 95 ARG A O 1
ATOM 729 N N . ARG A 1 96 ? -14.344 17.266 17.359 1 68.31 96 ARG A N 1
ATOM 730 C CA . ARG A 1 96 ? -14.938 18.453 18 1 68.31 96 ARG A CA 1
ATOM 731 C C . ARG A 1 96 ? -16.453 18.344 18.016 1 68.31 96 ARG A C 1
ATOM 733 O O . ARG A 1 96 ? -17.078 17.969 17.016 1 68.31 96 ARG A O 1
ATOM 740 N N . THR A 1 97 ? -16.922 17.844 19.172 1 57.81 97 THR A N 1
ATOM 741 C CA . THR A 1 97 ? -18.344 18 19.516 1 57.81 97 THR A CA 1
ATOM 742 C C . THR A 1 97 ? -18.766 19.453 19.453 1 57.81 97 THR A C 1
ATOM 744 O O . THR A 1 97 ? -17.953 20.359 19.688 1 57.81 97 THR A O 1
ATOM 747 N N . PRO A 1 98 ? -19.984 19.781 18.859 1 54.31 98 PRO A N 1
ATOM 748 C CA . PRO A 1 98 ? -20.516 21.141 18.828 1 54.31 98 PRO A CA 1
ATOM 749 C C . PRO A 1 98 ? -20.188 21.922 20.094 1 54.31 98 PRO A C 1
ATOM 751 O O . PRO A 1 98 ? -20.016 23.141 20.047 1 54.31 98 PRO A O 1
ATOM 754 N N . SER A 1 99 ? -20.234 21.219 21.125 1 50.62 99 SER A N 1
ATOM 755 C CA . SER A 1 99 ? -20.234 21.953 22.391 1 50.62 99 SER A CA 1
ATOM 756 C C . SER A 1 99 ? -18.844 22.453 22.734 1 50.62 99 SER A C 1
ATOM 758 O O . SER A 1 99 ? -18.672 23.219 23.688 1 50.62 99 SER A O 1
ATOM 760 N N . GLU A 1 100 ? -17.812 21.75 22.344 1 53 100 GLU A N 1
ATOM 761 C CA . GLU A 1 100 ? -16.484 22.172 22.797 1 53 100 GLU A CA 1
ATOM 762 C C . GLU A 1 100 ? -15.969 23.344 21.953 1 53 100 GLU A C 1
ATOM 764 O O . GLU A 1 100 ? -16.047 23.312 20.719 1 53 100 GLU A O 1
ATOM 769 N N . GLY A 1 101 ? -16.125 24.547 22.25 1 47.31 101 GLY A N 1
ATOM 770 C CA . GLY A 1 101 ? -15.758 25.875 21.75 1 47.31 101 GLY A CA 1
ATOM 771 C C . GLY A 1 101 ? -14.617 25.828 20.75 1 47.31 101 GLY A C 1
ATOM 772 O O . GLY A 1 101 ? -13.844 24.875 20.734 1 47.31 101 GLY A O 1
ATOM 773 N N . ALA A 1 102 ? -14.859 26.266 19.5 1 50.03 102 ALA A N 1
ATOM 774 C CA . ALA A 1 102 ? -14.047 26.562 18.328 1 50.03 102 ALA A CA 1
ATOM 775 C C . ALA A 1 102 ? -12.617 26.922 18.719 1 50.03 102 ALA A C 1
ATOM 777 O O . ALA A 1 102 ? -11.781 27.188 17.859 1 50.03 102 ALA A O 1
ATOM 778 N N . GLU A 1 103 ? -12.328 27.25 19.969 1 49.5 103 GLU A N 1
ATOM 779 C CA . GLU A 1 103 ? -11.289 28.203 20.344 1 49.5 103 GLU A CA 1
ATOM 780 C C . GLU A 1 103 ? -9.93 27.531 20.438 1 49.5 103 GLU A C 1
ATOM 782 O O . GLU A 1 103 ? -8.961 28.141 20.891 1 49.5 103 GLU A O 1
ATOM 787 N N . VAL A 1 104 ? -9.898 26.172 20.562 1 52.28 104 VAL A N 1
ATOM 788 C CA . VAL A 1 104 ? -8.609 25.797 21.141 1 52.28 104 VAL A CA 1
ATOM 789 C C . VAL A 1 104 ? -7.512 25.922 20.094 1 52.28 104 VAL A C 1
ATOM 791 O O . VAL A 1 104 ? -6.324 25.766 20.391 1 52.28 104 VAL A O 1
ATOM 794 N N . GLY A 1 105 ? -7.93 25.969 18.828 1 57.69 105 GLY A N 1
ATOM 795 C CA . GLY A 1 105 ? -6.742 26.094 18 1 57.69 105 GLY A CA 1
ATOM 796 C C . GLY A 1 105 ? -6.191 27.5 17.953 1 57.69 105 GLY A C 1
ATOM 797 O O . GLY A 1 105 ? -6.898 28.469 18.281 1 57.69 105 GLY A O 1
ATOM 798 N N . SER A 1 106 ? -4.902 27.656 18.047 1 71.81 106 SER A N 1
ATOM 799 C CA . SER A 1 106 ? -4.246 28.938 17.781 1 71.81 106 SER A CA 1
ATOM 800 C C . SER A 1 106 ? -4.625 29.484 16.422 1 71.81 106 SER A C 1
ATOM 802 O O . SER A 1 106 ? -5.098 28.75 15.555 1 71.81 106 SER A O 1
ATOM 804 N N . ASP A 1 107 ? -4.754 30.734 16.328 1 81.5 107 ASP A N 1
ATOM 805 C CA . ASP A 1 107 ? -4.984 31.438 15.055 1 81.5 107 ASP A CA 1
ATOM 806 C C . ASP A 1 107 ? -4.223 30.766 13.914 1 81.5 107 ASP A C 1
ATOM 808 O O . ASP A 1 107 ? -4.746 30.641 12.805 1 81.5 107 ASP A O 1
ATOM 812 N N . ALA A 1 108 ? -3.094 30.234 14.305 1 83.5 108 ALA A N 1
ATOM 813 C CA . ALA A 1 108 ? -2.258 29.609 13.281 1 83.5 108 ALA A CA 1
ATOM 814 C C . ALA A 1 108 ? -2.873 28.312 12.797 1 83.5 108 ALA A C 1
ATOM 816 O O . ALA A 1 108 ? -2.916 28.047 11.594 1 83.5 108 ALA A O 1
ATOM 817 N N . VAL A 1 109 ? -3.381 27.516 13.703 1 81.25 109 VAL A N 1
ATOM 818 C CA . VAL A 1 109 ? -3.992 26.234 13.367 1 81.25 109 VAL A CA 1
ATOM 819 C C . VAL A 1 109 ? -5.25 26.469 12.531 1 81.25 109 VAL A C 1
ATOM 821 O O . VAL A 1 109 ? -5.488 25.75 11.555 1 81.25 109 VAL A O 1
ATOM 824 N N . ASP A 1 110 ? -5.996 27.438 12.82 1 85.38 110 ASP A N 1
ATOM 825 C CA . ASP A 1 110 ? -7.223 27.75 12.094 1 85.38 110 ASP A CA 1
ATOM 826 C C . ASP A 1 110 ? -6.918 28.172 10.656 1 85.38 110 ASP A C 1
ATOM 828 O O . ASP A 1 110 ? -7.652 27.812 9.734 1 85.38 110 ASP A O 1
ATOM 832 N N . ARG A 1 111 ? -5.883 28.938 10.547 1 89.19 111 ARG A N 1
ATOM 833 C CA . ARG A 1 111 ? -5.5 29.375 9.211 1 89.19 111 ARG A CA 1
ATOM 834 C C . ARG A 1 111 ? -5.047 28.203 8.352 1 89.19 111 ARG A C 1
ATOM 836 O O . ARG A 1 111 ? -5.422 28.094 7.184 1 89.19 111 ARG A O 1
ATOM 843 N N . ILE A 1 112 ? -4.281 27.297 8.922 1 87.88 112 ILE A N 1
ATOM 844 C CA . ILE A 1 112 ? -3.803 26.109 8.219 1 87.88 112 ILE A CA 1
ATOM 845 C C . ILE A 1 112 ? -4.988 25.219 7.852 1 87.88 112 ILE A C 1
ATOM 847 O O . ILE A 1 112 ? -5.055 24.688 6.734 1 87.88 112 ILE A O 1
ATOM 851 N N . ASP A 1 113 ? -5.805 25.094 8.797 1 87.81 113 ASP A N 1
ATOM 852 C CA . ASP A 1 113 ? -6.996 24.281 8.555 1 87.81 113 ASP A CA 1
ATOM 853 C C . ASP A 1 113 ? -7.82 24.859 7.402 1 87.81 113 ASP A C 1
ATOM 855 O O . ASP A 1 113 ? -8.273 24.109 6.531 1 87.81 113 ASP A O 1
ATOM 859 N N . ALA A 1 114 ? -7.996 26.188 7.418 1 88.88 114 ALA A N 1
ATOM 860 C CA . ALA A 1 114 ? -8.75 26.828 6.348 1 88.88 114 ALA A CA 1
ATOM 861 C C . ALA A 1 114 ? -8.086 26.609 4.992 1 88.88 114 ALA A C 1
ATOM 863 O O . ALA A 1 114 ? -8.75 26.266 4.016 1 88.88 114 ALA A O 1
ATOM 864 N N . LEU A 1 115 ? -6.812 26.734 4.949 1 88.12 115 LEU A N 1
ATOM 865 C CA . LEU A 1 115 ? -6.051 26.594 3.715 1 88.12 115 LEU A CA 1
ATOM 866 C C . LEU A 1 115 ? -6.129 25.156 3.189 1 88.12 115 LEU A C 1
ATOM 868 O O . LEU A 1 115 ? -6.41 24.953 2.008 1 88.12 115 LEU A O 1
ATOM 872 N N . LEU A 1 116 ? -5.949 24.25 4.031 1 89.69 116 LEU A N 1
ATOM 873 C CA . LEU A 1 116 ? -5.91 22.859 3.615 1 89.69 116 LEU A CA 1
ATOM 874 C C . LEU A 1 116 ? -7.312 22.344 3.287 1 89.69 116 LEU A C 1
ATOM 876 O O . LEU A 1 116 ? -7.484 21.547 2.363 1 89.69 116 LEU A O 1
ATOM 880 N N . SER A 1 117 ? -8.258 22.844 4.008 1 88.81 117 SER A N 1
ATOM 881 C CA . SER A 1 117 ? -9.633 22.406 3.756 1 88.81 117 SER A CA 1
ATOM 882 C C . SER A 1 117 ? -10.148 22.969 2.434 1 88.81 117 SER A C 1
ATOM 884 O O . SER A 1 117 ? -10.883 22.281 1.711 1 88.81 117 SER A O 1
ATOM 886 N N . GLN A 1 118 ? -9.719 24.156 2.105 1 92.25 118 GLN A N 1
ATOM 887 C CA . GLN A 1 118 ? -10.141 24.797 0.865 1 92.25 118 GLN A CA 1
ATOM 888 C C . GLN A 1 118 ? -9.461 24.156 -0.343 1 92.25 118 GLN A C 1
ATOM 890 O O . GLN A 1 118 ? -10.008 24.172 -1.447 1 92.25 118 GLN A O 1
ATOM 895 N N . ASN A 1 119 ? -8.281 23.578 -0.111 1 95.81 119 ASN A N 1
ATOM 896 C CA . ASN A 1 119 ? -7.488 23.016 -1.199 1 95.81 119 ASN A CA 1
ATOM 897 C C . ASN A 1 119 ? -7.293 21.516 -1.029 1 95.81 119 ASN A C 1
ATOM 899 O O . ASN A 1 119 ? -6.277 20.969 -1.459 1 95.81 119 ASN A O 1
ATOM 903 N N . LYS A 1 120 ? -8.156 20.969 -0.348 1 95.81 120 LYS A N 1
ATOM 904 C CA . LYS A 1 120 ? -8.039 19.562 0.022 1 95.81 120 LYS A CA 1
ATOM 905 C C . LYS A 1 120 ? -7.812 18.688 -1.207 1 95.81 120 LYS A C 1
ATOM 907 O O . LYS A 1 120 ? -6.93 17.828 -1.207 1 95.81 120 LYS A O 1
ATOM 912 N N . THR A 1 121 ? -8.586 18.922 -2.244 1 96.81 121 THR A N 1
ATOM 913 C CA . THR A 1 121 ? -8.492 18.141 -3.475 1 96.81 121 THR A CA 1
ATOM 914 C C . THR A 1 121 ? -7.133 18.359 -4.141 1 96.81 121 THR A C 1
ATOM 916 O O . THR A 1 121 ? -6.504 17.406 -4.602 1 96.81 121 THR A O 1
ATOM 919 N N . LEU A 1 122 ? -6.723 19.562 -4.184 1 97.5 122 LEU A N 1
ATOM 920 C CA . LEU A 1 122 ? -5.43 19.891 -4.777 1 97.5 122 LEU A CA 1
ATOM 921 C C . LEU A 1 122 ? -4.297 19.219 -4.004 1 97.5 122 LEU A C 1
ATOM 923 O O . LEU A 1 122 ? -3.398 18.625 -4.602 1 97.5 122 LEU A O 1
ATOM 927 N N . VAL A 1 123 ? -4.344 19.297 -2.689 1 97.75 123 VAL A N 1
ATOM 928 C CA . VAL A 1 123 ? -3.346 18.656 -1.841 1 97.75 123 VAL A CA 1
ATOM 929 C C . VAL A 1 123 ? -3.344 17.141 -2.092 1 97.75 123 VAL A C 1
ATOM 931 O O . VAL A 1 123 ? -2.281 16.531 -2.197 1 97.75 123 VAL A O 1
ATOM 934 N N . GLY A 1 124 ? -4.539 16.609 -2.217 1 98.44 124 GLY A N 1
ATOM 935 C CA . GLY A 1 124 ? -4.664 15.18 -2.471 1 98.44 124 GLY A CA 1
ATOM 936 C C . GLY A 1 124 ? -4.082 14.758 -3.807 1 98.44 124 GLY A C 1
ATOM 937 O O . GLY A 1 124 ? -3.293 13.812 -3.873 1 98.44 124 GLY A O 1
ATOM 938 N N . VAL A 1 125 ? -4.422 15.43 -4.855 1 97.94 125 VAL A N 1
ATOM 939 C CA . VAL A 1 125 ? -3.945 15.102 -6.195 1 97.94 125 VAL A CA 1
ATOM 940 C C . VAL A 1 125 ? -2.426 15.25 -6.25 1 97.94 125 VAL A C 1
ATOM 942 O O . VAL A 1 125 ? -1.731 14.367 -6.766 1 97.94 125 VAL A O 1
ATOM 945 N N . LEU A 1 126 ? -1.905 16.281 -5.691 1 97.88 126 LEU A N 1
ATOM 946 C CA . LEU A 1 126 ? -0.466 16.516 -5.695 1 97.88 126 LEU A CA 1
ATOM 947 C C . LEU A 1 126 ? 0.264 15.445 -4.902 1 97.88 126 LEU A C 1
ATOM 949 O O . LEU A 1 126 ? 1.383 15.062 -5.25 1 97.88 126 LEU A O 1
ATOM 953 N N . SER A 1 127 ? -0.348 15.031 -3.834 1 98.38 127 SER A N 1
ATOM 954 C CA . SER A 1 127 ? 0.26 13.969 -3.041 1 98.38 127 SER A CA 1
ATOM 955 C C . SER A 1 127 ? 0.346 12.664 -3.83 1 98.38 127 SER A C 1
ATOM 957 O O . SER A 1 127 ? 1.354 11.961 -3.768 1 98.38 127 SER A O 1
ATOM 959 N N . VAL A 1 128 ? -0.713 12.344 -4.562 1 98.12 128 VAL A N 1
ATOM 960 C CA . VAL A 1 128 ? -0.702 11.148 -5.395 1 98.12 128 VAL A CA 1
ATOM 961 C C . VAL A 1 128 ? 0.351 11.289 -6.492 1 98.12 128 VAL A C 1
ATOM 963 O O . VAL A 1 128 ? 1.103 10.352 -6.766 1 98.12 128 VAL A O 1
ATOM 966 N N . VAL A 1 129 ? 0.416 12.438 -7.09 1 97.56 129 VAL A N 1
ATOM 967 C CA . VAL A 1 129 ? 1.401 12.703 -8.133 1 97.56 129 VAL A CA 1
ATOM 968 C C . VAL A 1 129 ? 2.811 12.57 -7.559 1 97.56 129 VAL A C 1
ATOM 970 O O . VAL A 1 129 ? 3.676 11.93 -8.164 1 97.56 129 VAL A O 1
ATOM 973 N N . ALA A 1 130 ? 3.082 13.125 -6.391 1 96.44 130 ALA A N 1
ATOM 974 C CA . ALA A 1 130 ? 4.379 13.023 -5.73 1 96.44 130 ALA A CA 1
ATOM 975 C C . ALA A 1 130 ? 4.742 11.562 -5.453 1 96.44 130 ALA A C 1
ATOM 977 O O . ALA A 1 130 ? 5.891 11.156 -5.641 1 96.44 130 ALA A O 1
ATOM 978 N N . ALA A 1 131 ? 3.779 10.812 -4.98 1 97.06 131 ALA A N 1
ATOM 979 C CA . ALA A 1 131 ? 4 9.391 -4.695 1 97.06 131 ALA A CA 1
ATOM 980 C C . ALA A 1 131 ? 4.379 8.633 -5.965 1 97.06 131 ALA A C 1
ATOM 982 O O . ALA A 1 131 ? 5.34 7.863 -5.969 1 97.06 131 ALA A O 1
ATOM 983 N N . LEU A 1 132 ? 3.662 8.867 -7.047 1 96.81 132 LEU A N 1
ATOM 984 C CA . LEU A 1 132 ? 3.898 8.164 -8.305 1 96.81 132 LEU A CA 1
ATOM 985 C C . LEU A 1 132 ? 5.25 8.555 -8.898 1 96.81 132 LEU A C 1
ATOM 987 O O . LEU A 1 132 ? 5.996 7.695 -9.367 1 96.81 132 LEU A O 1
ATOM 991 N N . LEU A 1 133 ? 5.547 9.797 -8.852 1 94.94 133 LEU A N 1
ATOM 992 C CA . LEU A 1 133 ? 6.832 10.25 -9.367 1 94.94 133 LEU A CA 1
ATOM 993 C C . LEU A 1 133 ? 7.98 9.688 -8.531 1 94.94 133 LEU A C 1
ATOM 995 O O . LEU A 1 133 ? 8.992 9.25 -9.086 1 94.94 133 LEU A O 1
ATOM 999 N N . HIS A 1 134 ? 7.832 9.766 -7.254 1 91.94 134 HIS A N 1
ATOM 1000 C CA . HIS A 1 134 ? 8.867 9.25 -6.363 1 91.94 134 HIS A CA 1
ATOM 1001 C C . HIS A 1 134 ? 9.062 7.75 -6.562 1 91.94 134 HIS A C 1
ATOM 1003 O O . HIS A 1 134 ? 10.18 7.242 -6.434 1 91.94 134 HIS A O 1
ATOM 1009 N N . PHE A 1 135 ? 7.992 7.07 -6.82 1 93.31 135 PHE A N 1
ATOM 1010 C CA . PHE A 1 135 ? 8.07 5.641 -7.09 1 93.31 135 PHE A CA 1
ATOM 1011 C C . PHE A 1 135 ? 8.797 5.375 -8.406 1 93.31 135 PHE A C 1
ATOM 1013 O O . PHE A 1 135 ? 9.672 4.508 -8.469 1 93.31 135 PHE A O 1
ATOM 1020 N N . LEU A 1 136 ? 8.461 6.145 -9.391 1 92.38 136 LEU A N 1
ATOM 1021 C CA . LEU A 1 136 ? 9 5.926 -10.727 1 92.38 136 LEU A CA 1
ATOM 1022 C C . LEU A 1 136 ? 10.438 6.438 -10.828 1 92.38 136 LEU A C 1
ATOM 1024 O O . LEU A 1 136 ? 11.258 5.848 -11.523 1 92.38 136 LEU A O 1
ATOM 1028 N N . PHE A 1 137 ? 10.727 7.555 -10.086 1 87.88 137 PHE A N 1
ATOM 1029 C CA . PHE A 1 137 ? 12.023 8.211 -10.188 1 87.88 137 PHE A CA 1
ATOM 1030 C C . PHE A 1 137 ? 12.625 8.453 -8.805 1 87.88 137 PHE A C 1
ATOM 1032 O O . PHE A 1 137 ? 12.844 9.594 -8.406 1 87.88 137 PHE A O 1
ATOM 1039 N N . PRO A 1 138 ? 13.094 7.348 -8.109 1 82.5 138 PRO A N 1
ATOM 1040 C CA . PRO A 1 138 ? 13.516 7.48 -6.715 1 82.5 138 PRO A CA 1
ATOM 1041 C C . PRO A 1 138 ? 14.859 8.188 -6.57 1 82.5 138 PRO A C 1
ATOM 1043 O O . PRO A 1 138 ? 15.203 8.656 -5.48 1 82.5 138 PRO A O 1
ATOM 1046 N N . ARG A 1 139 ? 15.555 8.383 -7.652 1 78.12 139 ARG A N 1
ATOM 1047 C CA . ARG A 1 139 ? 16.906 8.922 -7.535 1 78.12 139 ARG A CA 1
ATOM 1048 C C . ARG A 1 139 ? 16.984 10.328 -8.125 1 78.12 139 ARG A C 1
ATOM 1050 O O . ARG A 1 139 ? 18.047 10.938 -8.148 1 78.12 139 ARG A O 1
ATOM 1057 N N . VAL A 1 140 ? 15.859 10.805 -8.656 1 78.25 140 VAL A N 1
ATOM 1058 C CA . VAL A 1 140 ? 15.828 12.141 -9.25 1 78.25 140 VAL A CA 1
ATOM 1059 C C . VAL A 1 140 ? 15.805 13.188 -8.141 1 78.25 140 VAL A C 1
ATOM 1061 O O . VAL A 1 140 ? 15.133 13.008 -7.121 1 78.25 140 VAL A O 1
ATOM 1064 N N . LEU A 1 141 ? 16.484 14.219 -8.43 1 76.25 141 LEU A N 1
ATOM 1065 C CA . LEU A 1 141 ? 16.578 15.305 -7.461 1 76.25 141 LEU A CA 1
ATOM 1066 C C . LEU A 1 141 ? 15.195 15.789 -7.059 1 76.25 141 LEU A C 1
ATOM 1068 O O . LEU A 1 141 ? 14.312 15.938 -7.906 1 76.25 141 LEU A O 1
ATOM 1072 N N . PHE A 1 142 ? 14.992 15.945 -5.699 1 76.81 142 PHE A N 1
ATOM 1073 C CA . PHE A 1 142 ? 13.789 16.484 -5.074 1 76.81 142 PHE A CA 1
ATOM 1074 C C . PHE A 1 142 ? 12.711 15.406 -4.961 1 76.81 142 PHE A C 1
ATOM 1076 O O . PHE A 1 142 ? 11.648 15.641 -4.387 1 76.81 142 PHE A O 1
ATOM 1083 N N . LEU A 1 143 ? 13.234 14.188 -5.477 1 81.62 143 LEU A N 1
ATOM 1084 C CA . LEU A 1 143 ? 12.258 13.109 -5.387 1 81.62 143 LEU A CA 1
ATOM 1085 C C . LEU A 1 143 ? 12.781 11.977 -4.508 1 81.62 143 LEU A C 1
ATOM 1087 O O . LEU A 1 143 ? 13.992 11.781 -4.395 1 81.62 143 LEU A O 1
ATOM 1091 N N . MET B 1 1 ? 16.766 -2.65 -6.426 1 78 1 MET B N 1
ATOM 1092 C CA . MET B 1 1 ? 16.141 -1.384 -6.781 1 78 1 MET B CA 1
ATOM 1093 C C . MET B 1 1 ? 15.031 -1.028 -5.793 1 78 1 MET B C 1
ATOM 1095 O O . MET B 1 1 ? 14.352 -1.913 -5.27 1 78 1 MET B O 1
ATOM 1099 N N . LEU B 1 2 ? 14.812 0.151 -5.449 1 83.12 2 LEU B N 1
ATOM 1100 C CA . LEU B 1 2 ? 13.914 0.651 -4.418 1 83.12 2 LEU B CA 1
ATOM 1101 C C . LEU B 1 2 ? 12.461 0.339 -4.766 1 83.12 2 LEU B C 1
ATOM 1103 O O . LEU B 1 2 ? 11.664 -0.007 -3.889 1 83.12 2 LEU B O 1
ATOM 1107 N N . GLN B 1 3 ? 12.18 0.347 -6.07 1 88.31 3 GLN B N 1
ATOM 1108 C CA . GLN B 1 3 ? 10.812 0.148 -6.535 1 88.31 3 GLN B CA 1
ATOM 1109 C C . GLN B 1 3 ? 10.359 -1.293 -6.312 1 88.31 3 GLN B C 1
ATOM 1111 O O . GLN B 1 3 ? 9.25 -1.535 -5.832 1 88.31 3 GLN B O 1
ATOM 1116 N N . PHE B 1 4 ? 11.25 -2.109 -6.625 1 87.06 4 PHE B N 1
ATOM 1117 C CA . PHE B 1 4 ? 10.883 -3.514 -6.496 1 87.06 4 PHE B CA 1
ATOM 1118 C C . PHE B 1 4 ? 10.891 -3.945 -5.035 1 87.06 4 PHE B C 1
ATOM 1120 O O . PHE B 1 4 ? 10.133 -4.836 -4.641 1 87.06 4 PHE B O 1
ATOM 1127 N N . TYR B 1 5 ? 11.703 -3.314 -4.203 1 88.44 5 TYR B N 1
ATOM 1128 C CA . TYR B 1 5 ? 11.609 -3.516 -2.762 1 88.44 5 TYR B CA 1
ATOM 1129 C C . TYR B 1 5 ? 10.234 -3.111 -2.242 1 88.44 5 TYR B C 1
ATOM 1131 O O . TYR B 1 5 ? 9.57 -3.896 -1.564 1 88.44 5 TYR B O 1
ATOM 1139 N N . ALA B 1 6 ? 9.773 -1.95 -2.66 1 92.31 6 ALA B N 1
ATOM 1140 C CA . ALA B 1 6 ? 8.484 -1.432 -2.201 1 92.31 6 ALA B CA 1
ATOM 1141 C C . ALA B 1 6 ? 7.332 -2.277 -2.734 1 92.31 6 ALA B C 1
ATOM 1143 O O . ALA B 1 6 ? 6.391 -2.588 -1.999 1 92.31 6 ALA B O 1
ATOM 1144 N N . LEU B 1 7 ? 7.445 -2.631 -3.969 1 95.19 7 LEU B N 1
ATOM 1145 C CA . LEU B 1 7 ? 6.398 -3.443 -4.578 1 95.19 7 LEU B CA 1
ATOM 1146 C C . LEU B 1 7 ? 6.316 -4.812 -3.912 1 95.19 7 LEU B C 1
ATOM 1148 O O . LEU B 1 7 ? 5.223 -5.336 -3.688 1 95.19 7 LEU B O 1
ATOM 1152 N N . SER B 1 8 ? 7.469 -5.336 -3.619 1 94.19 8 SER B N 1
ATOM 1153 C CA . SER B 1 8 ? 7.492 -6.66 -3.006 1 94.19 8 SER B CA 1
ATOM 1154 C C . SER B 1 8 ? 6.836 -6.645 -1.629 1 94.19 8 SER B C 1
ATOM 1156 O O . SER B 1 8 ? 6.059 -7.539 -1.298 1 94.19 8 SER B O 1
ATOM 1158 N N . VAL B 1 9 ? 7.133 -5.648 -0.883 1 95.81 9 VAL B N 1
ATOM 1159 C CA . VAL B 1 9 ? 6.535 -5.52 0.441 1 95.81 9 VAL B CA 1
ATOM 1160 C C . VAL B 1 9 ? 5.023 -5.34 0.309 1 95.81 9 VAL B C 1
ATOM 1162 O O . VAL B 1 9 ? 4.25 -6.051 0.956 1 95.81 9 VAL B O 1
ATOM 1165 N N . LEU B 1 10 ? 4.605 -4.523 -0.581 1 97.5 10 LEU B N 1
ATOM 1166 C CA . LEU B 1 10 ? 3.199 -4.176 -0.741 1 97.5 10 LEU B CA 1
ATOM 1167 C C . LEU B 1 10 ? 2.408 -5.355 -1.295 1 97.5 10 LEU B C 1
ATOM 1169 O O . LEU B 1 10 ? 1.349 -5.703 -0.767 1 97.5 10 LEU B O 1
ATOM 1173 N N . THR B 1 11 ? 2.957 -5.895 -2.35 1 98.25 11 THR B N 1
ATOM 1174 C CA . THR B 1 11 ? 2.193 -6.941 -3.02 1 98.25 11 THR B CA 1
ATOM 1175 C C . THR B 1 11 ? 2.117 -8.195 -2.15 1 98.25 11 THR B C 1
ATOM 1177 O O . THR B 1 11 ? 1.074 -8.844 -2.084 1 98.25 11 THR B O 1
ATOM 1180 N N . ASN B 1 12 ? 3.178 -8.547 -1.479 1 98.38 12 ASN B N 1
ATOM 1181 C CA . ASN B 1 12 ? 3.123 -9.688 -0.576 1 98.38 12 ASN B CA 1
ATOM 1182 C C . ASN B 1 12 ? 2.15 -9.453 0.575 1 98.38 12 ASN B C 1
ATOM 1184 O O . ASN B 1 12 ? 1.39 -10.344 0.947 1 98.38 12 ASN B O 1
ATOM 1188 N N . PHE B 1 13 ? 2.104 -8.297 1.107 1 98.44 13 PHE B N 1
ATOM 1189 C CA . PHE B 1 13 ? 1.216 -7.961 2.215 1 98.44 13 PHE B CA 1
ATOM 1190 C C . PHE B 1 13 ? -0.244 -8.055 1.786 1 98.44 13 PHE B C 1
ATOM 1192 O O . PHE B 1 13 ? -1.032 -8.773 2.408 1 98.44 13 PHE B O 1
ATOM 1199 N N . MET B 1 14 ? -0.565 -7.434 0.67 1 98 14 MET B N 1
ATOM 1200 C CA . MET B 1 14 ? -1.945 -7.387 0.197 1 98 14 MET B CA 1
ATOM 1201 C C . MET B 1 14 ? -2.406 -8.758 -0.274 1 98 14 MET B C 1
ATOM 1203 O O . MET B 1 14 ? -3.535 -9.172 0.002 1 98 14 MET B O 1
ATOM 1207 N N . SER B 1 15 ? -1.519 -9.414 -1.023 1 98.56 15 SER B N 1
ATOM 1208 C CA . SER B 1 15 ? -1.882 -10.758 -1.47 1 98.56 15 SER B CA 1
ATOM 1209 C C . SER B 1 15 ? -2.119 -11.688 -0.286 1 98.56 15 SER B C 1
ATOM 1211 O O . SER B 1 15 ? -3.035 -12.508 -0.31 1 98.56 15 SER B O 1
ATOM 1213 N N . GLY B 1 16 ? -1.28 -11.523 0.723 1 98.5 16 GLY B N 1
ATOM 1214 C CA . GLY B 1 16 ? -1.466 -12.328 1.921 1 98.5 16 GLY B CA 1
ATO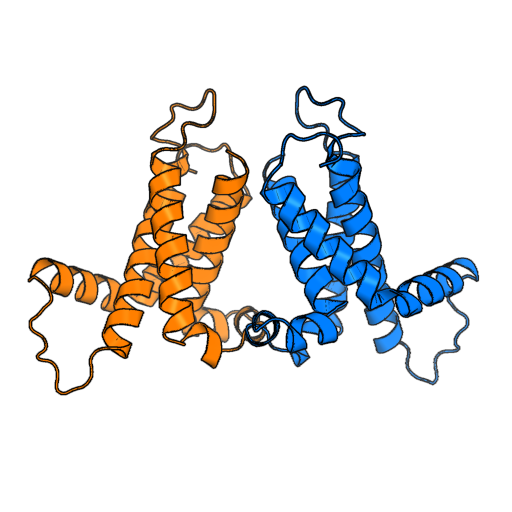M 1215 C C . GLY B 1 16 ? -2.795 -12.07 2.607 1 98.5 16 GLY B C 1
ATOM 1216 O O . GLY B 1 16 ? -3.467 -13.016 3.033 1 98.5 16 GLY B O 1
ATOM 1217 N N . ILE B 1 17 ? -3.211 -10.859 2.678 1 97.5 17 ILE B N 1
ATOM 1218 C CA . ILE B 1 17 ? -4.484 -10.492 3.289 1 97.5 17 ILE B CA 1
ATOM 1219 C C . ILE B 1 17 ? -5.633 -11.117 2.504 1 97.5 17 ILE B C 1
ATOM 1221 O O . ILE B 1 17 ? -6.594 -11.625 3.092 1 97.5 17 ILE B O 1
ATOM 1225 N N . ILE B 1 18 ? -5.551 -11.055 1.189 1 97.38 18 ILE B N 1
ATOM 1226 C CA . ILE B 1 18 ? -6.605 -11.586 0.335 1 97.38 18 ILE B CA 1
ATOM 1227 C C . ILE B 1 18 ? -6.711 -13.102 0.532 1 97.38 18 ILE B C 1
ATOM 1229 O O . ILE B 1 18 ? -7.809 -13.633 0.702 1 97.38 18 ILE B O 1
ATOM 1233 N N . LEU B 1 19 ? -5.574 -13.766 0.587 1 97.56 19 LEU B N 1
ATOM 1234 C CA . LEU B 1 19 ? -5.543 -15.219 0.667 1 97.56 19 LEU B CA 1
ATOM 1235 C C . LEU B 1 19 ? -5.98 -15.695 2.049 1 97.56 19 LEU B C 1
ATOM 1237 O O . LEU B 1 19 ? -6.648 -16.719 2.172 1 97.56 19 LEU B O 1
ATOM 1241 N N . ALA B 1 20 ? -5.617 -14.977 3.062 1 97.25 20 ALA B N 1
ATOM 1242 C CA . ALA B 1 20 ? -5.953 -15.352 4.434 1 97.25 20 ALA B CA 1
ATOM 1243 C C . ALA B 1 20 ? -6.996 -14.406 5.023 1 97.25 20 ALA B C 1
ATOM 1245 O O . ALA B 1 20 ? -6.918 -14.039 6.199 1 97.25 20 ALA B O 1
ATOM 1246 N N . GLN B 1 21 ? -7.891 -14.055 4.254 1 95.31 21 GLN B N 1
ATOM 1247 C CA . GLN B 1 21 ? -8.867 -13.031 4.625 1 95.31 21 GLN B CA 1
ATOM 1248 C C . GLN B 1 21 ? -9.625 -13.43 5.891 1 95.31 21 GLN B C 1
ATOM 1250 O O . GLN B 1 21 ? -9.836 -12.594 6.777 1 95.31 21 GLN B O 1
ATOM 1255 N N . GLU B 1 22 ? -10.086 -14.633 5.984 1 92.94 22 GLU B N 1
ATOM 1256 C CA . GLU B 1 22 ? -10.836 -15.086 7.148 1 92.94 22 GLU B CA 1
ATOM 1257 C C . GLU B 1 22 ? -10.008 -14.969 8.422 1 92.94 22 GLU B C 1
ATOM 1259 O O . GLU B 1 22 ? -10.492 -14.469 9.445 1 92.94 22 GLU B O 1
ATOM 1264 N N . THR B 1 23 ? -8.82 -15.391 8.297 1 94.56 23 THR B N 1
ATOM 1265 C CA . THR B 1 23 ? -7.922 -15.344 9.445 1 94.56 23 THR B CA 1
ATOM 1266 C C . THR B 1 23 ? -7.688 -13.898 9.891 1 94.56 23 THR B C 1
ATOM 1268 O O . THR B 1 23 ? -7.797 -13.586 11.078 1 94.56 23 THR B O 1
ATOM 1271 N N . PHE B 1 24 ? -7.512 -13.023 8.984 1 95.38 24 PHE B N 1
ATOM 1272 C CA . PHE B 1 24 ? -7.191 -11.641 9.32 1 95.38 24 PHE B CA 1
ATOM 1273 C C . PHE B 1 24 ? -8.453 -10.875 9.727 1 95.38 24 PHE B C 1
ATOM 1275 O O . PHE B 1 24 ? -8.391 -9.953 10.539 1 95.38 24 PHE B O 1
ATOM 1282 N N . SER B 1 25 ? -9.578 -11.211 9.133 1 92.94 25 SER B N 1
ATOM 1283 C CA . SER B 1 25 ? -10.836 -10.586 9.539 1 92.94 25 SER B CA 1
ATOM 1284 C C . SER B 1 25 ? -11.156 -10.891 10.992 1 92.94 25 SER B C 1
ATOM 1286 O O . SER B 1 25 ? -11.664 -10.023 11.719 1 92.94 25 SER B O 1
ATOM 1288 N N . GLU B 1 26 ? -10.859 -12.07 11.43 1 90.88 26 GLU B N 1
ATOM 1289 C CA . GLU B 1 26 ? -11.164 -12.508 12.789 1 90.88 26 GLU B CA 1
ATOM 1290 C C . GLU B 1 26 ? -10.164 -11.93 13.789 1 90.88 26 GLU B C 1
ATOM 1292 O O . GLU B 1 26 ? -10.516 -11.641 14.938 1 90.88 26 GLU B O 1
ATOM 1297 N N . ARG B 1 27 ? -9 -11.727 13.281 1 89.94 27 ARG B N 1
ATOM 1298 C CA . ARG B 1 27 ? -7.934 -11.438 14.227 1 89.94 27 ARG B CA 1
ATOM 1299 C C . ARG B 1 27 ? -7.578 -9.953 14.219 1 89.94 27 ARG B C 1
ATOM 1301 O O . ARG B 1 27 ? -7.066 -9.422 15.203 1 89.94 27 ARG B O 1
ATOM 1308 N N . THR B 1 28 ? -7.848 -9.484 13.023 1 86.81 28 THR B N 1
ATOM 1309 C CA . THR B 1 28 ? -7.461 -8.086 12.867 1 86.81 28 THR B CA 1
ATOM 1310 C C . THR B 1 28 ? -8.578 -7.289 12.188 1 86.81 28 THR B C 1
ATOM 1312 O O . THR B 1 28 ? -9.555 -7.863 11.711 1 86.81 28 THR B O 1
ATOM 1315 N N . GLY B 1 29 ? -8.672 -5.98 12.344 1 89.69 29 GLY B N 1
ATOM 1316 C CA . GLY B 1 29 ? -9.633 -5.121 11.664 1 89.69 29 GLY B CA 1
ATOM 1317 C C . GLY B 1 29 ? -9.141 -4.621 10.32 1 89.69 29 GLY B C 1
ATOM 1318 O O . GLY B 1 29 ? -9.789 -3.787 9.688 1 89.69 29 GLY B O 1
ATOM 1319 N N . ILE B 1 30 ? -8.07 -5.23 9.773 1 93.19 30 ILE B N 1
ATOM 1320 C CA . ILE B 1 30 ? -7.426 -4.652 8.602 1 93.19 30 ILE B CA 1
ATOM 1321 C C . ILE B 1 30 ? -8.273 -4.93 7.359 1 93.19 30 ILE B C 1
ATOM 1323 O O . ILE B 1 30 ? -8.289 -4.125 6.426 1 93.19 30 ILE B O 1
ATOM 1327 N N . THR B 1 31 ? -8.977 -6.047 7.293 1 94.62 31 THR B N 1
ATOM 1328 C CA . THR B 1 31 ? -9.766 -6.414 6.121 1 94.62 31 THR B CA 1
ATOM 1329 C C . THR B 1 31 ? -10.922 -5.438 5.93 1 94.62 31 THR 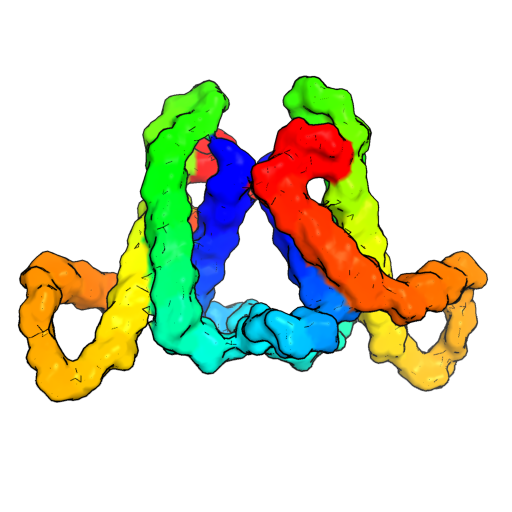B C 1
ATOM 1331 O O . THR B 1 31 ? -11.453 -5.309 4.824 1 94.62 31 THR B O 1
ATOM 1334 N N . ALA B 1 32 ? -11.336 -4.762 7.012 1 95.06 32 ALA B N 1
ATOM 1335 C CA . ALA B 1 32 ? -12.445 -3.811 6.941 1 95.06 32 ALA B CA 1
ATOM 1336 C C . ALA B 1 32 ? -12.078 -2.6 6.09 1 95.06 32 ALA B C 1
ATOM 1338 O O . ALA B 1 32 ? -12.953 -1.862 5.633 1 95.06 32 ALA B O 1
ATOM 1339 N N . LEU B 1 33 ? -10.781 -2.418 5.922 1 95.62 33 LEU B N 1
ATOM 1340 C CA . LEU B 1 33 ? -10.281 -1.299 5.129 1 95.62 33 LEU B CA 1
ATOM 1341 C C . LEU B 1 33 ? -10.648 -1.464 3.66 1 95.62 33 LEU B C 1
ATOM 1343 O O . LEU B 1 33 ? -10.781 -0.477 2.934 1 95.62 33 LEU B O 1
ATOM 1347 N N . PHE B 1 34 ? -10.883 -2.73 3.236 1 96.44 34 PHE B N 1
ATOM 1348 C CA . PHE B 1 34 ? -11.023 -3.021 1.813 1 96.44 34 PHE B CA 1
ATOM 1349 C C . PHE B 1 34 ? -12.43 -3.5 1.49 1 96.44 34 PHE B C 1
ATOM 1351 O O . PHE B 1 34 ? -13.117 -4.051 2.354 1 96.44 34 PHE B O 1
ATOM 1358 N N . ASN B 1 35 ? -12.828 -3.289 0.292 1 95.12 35 ASN B N 1
ATOM 1359 C CA . ASN B 1 35 ? -14.07 -3.84 -0.246 1 95.12 35 ASN B CA 1
ATOM 1360 C C . ASN B 1 35 ? -13.883 -5.277 -0.726 1 95.12 35 ASN B C 1
ATOM 1362 O O . ASN B 1 35 ? -13.211 -5.516 -1.729 1 95.12 35 ASN B O 1
ATOM 1366 N N . PRO B 1 36 ? -14.461 -6.18 -0.023 1 92 36 PRO B N 1
ATOM 1367 C CA . PRO B 1 36 ? -14.25 -7.586 -0.378 1 92 36 PRO B CA 1
ATOM 1368 C C . PRO B 1 36 ? -14.711 -7.914 -1.796 1 92 36 PRO B C 1
ATOM 1370 O O . PRO B 1 36 ? -14.133 -8.781 -2.453 1 92 36 PRO B O 1
ATOM 1373 N N . GLU B 1 37 ? -15.703 -7.266 -2.322 1 93.12 37 GLU B N 1
ATOM 1374 C CA . GLU B 1 37 ? -16.219 -7.523 -3.666 1 93.12 37 GLU B CA 1
ATOM 1375 C C . GLU B 1 37 ? -15.18 -7.152 -4.727 1 93.12 37 GLU B C 1
ATOM 1377 O O . GLU B 1 37 ? -15.039 -7.848 -5.734 1 93.12 37 GLU B O 1
ATOM 1382 N N . VAL B 1 38 ? -14.484 -6.098 -4.477 1 94.81 38 VAL B N 1
ATOM 1383 C CA . VAL B 1 38 ? -13.469 -5.656 -5.422 1 94.81 38 VAL B CA 1
ATOM 1384 C C . VAL B 1 38 ? -12.25 -6.578 -5.34 1 94.81 38 VAL B C 1
ATOM 1386 O O . VAL B 1 38 ? -11.711 -6.992 -6.367 1 94.81 38 VAL B O 1
ATOM 1389 N N . LEU B 1 39 ? -11.836 -6.969 -4.117 1 94.5 39 LEU B N 1
ATOM 1390 C CA . LEU B 1 39 ? -10.664 -7.812 -3.908 1 94.5 39 LEU B CA 1
ATOM 1391 C C . LEU B 1 39 ? -10.859 -9.18 -4.547 1 94.5 39 LEU B C 1
ATOM 1393 O O . LEU B 1 39 ? -9.891 -9.844 -4.918 1 94.5 39 LEU B O 1
ATOM 1397 N N . ARG B 1 40 ? -12.125 -9.555 -4.707 1 92.81 40 ARG B N 1
ATOM 1398 C CA . ARG B 1 40 ? -12.422 -10.891 -5.219 1 92.81 40 ARG B CA 1
ATOM 1399 C C . ARG B 1 40 ? -12.836 -10.828 -6.684 1 92.81 40 ARG B C 1
ATOM 1401 O O . ARG B 1 40 ? -13.141 -11.859 -7.293 1 92.81 40 ARG B O 1
ATOM 1408 N N . SER B 1 41 ? -12.867 -9.648 -7.203 1 94.69 41 SER B N 1
ATOM 1409 C CA . SER B 1 41 ? -13.258 -9.516 -8.602 1 94.69 41 SER B CA 1
ATOM 1410 C C . SER B 1 41 ? -12.211 -10.125 -9.531 1 94.69 41 SER B C 1
ATOM 1412 O O . SER B 1 41 ? -11.023 -10.141 -9.211 1 94.69 41 SER B O 1
ATOM 1414 N N . LYS B 1 42 ? -12.641 -10.578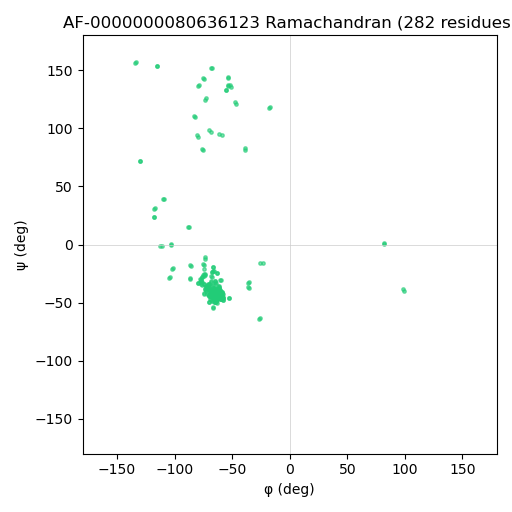 -10.664 1 94.5 42 LYS B N 1
ATOM 1415 C CA . LYS B 1 42 ? -11.773 -11.203 -11.656 1 94.5 42 LYS B CA 1
ATOM 1416 C C . LYS B 1 42 ? -10.656 -10.258 -12.086 1 94.5 42 LYS B C 1
ATOM 1418 O O . LYS B 1 42 ? -9.492 -10.664 -12.18 1 94.5 42 LYS B O 1
ATOM 1423 N N . THR B 1 43 ? -11.039 -9.07 -12.32 1 94.44 43 THR B N 1
ATOM 1424 C CA . THR B 1 43 ? -10.07 -8.086 -12.789 1 94.44 43 THR B CA 1
ATOM 1425 C C . THR B 1 43 ? -8.984 -7.852 -11.742 1 94.44 43 THR B C 1
ATOM 1427 O O . THR B 1 43 ? -7.797 -7.828 -12.07 1 94.44 43 THR B O 1
ATOM 1430 N N . PHE B 1 44 ? -9.359 -7.66 -10.5 1 96.31 44 PHE B N 1
ATOM 1431 C CA . PHE B 1 44 ? -8.391 -7.395 -9.445 1 96.31 44 PHE B CA 1
ATOM 1432 C C . PHE B 1 44 ? -7.477 -8.594 -9.234 1 96.31 44 PHE B C 1
ATOM 1434 O O . PHE B 1 44 ? -6.258 -8.445 -9.125 1 96.31 44 PHE B O 1
ATOM 1441 N N . LEU B 1 45 ? -8.055 -9.742 -9.203 1 97.31 45 LEU B N 1
ATOM 1442 C CA . LEU B 1 45 ? -7.281 -10.961 -9.008 1 97.31 45 LEU B CA 1
ATOM 1443 C C . LEU B 1 45 ? -6.258 -11.133 -10.125 1 97.31 45 LEU B C 1
ATOM 1445 O O . LEU B 1 45 ? -5.105 -11.492 -9.859 1 97.31 45 LEU B O 1
ATOM 1449 N N . LEU B 1 46 ? -6.672 -10.859 -11.289 1 96.94 46 LEU B N 1
ATOM 1450 C CA . LEU B 1 46 ? -5.766 -10.984 -12.43 1 96.94 46 LEU B CA 1
ATOM 1451 C C . LEU B 1 46 ? -4.641 -9.961 -12.344 1 96.94 46 LEU B C 1
ATOM 1453 O O . LEU B 1 46 ? -3.465 -10.312 -12.422 1 96.94 46 LEU B O 1
ATOM 1457 N N . VAL B 1 47 ? -5.008 -8.688 -12.211 1 97.44 47 VAL B N 1
ATOM 1458 C CA . VAL B 1 47 ? -4.031 -7.609 -12.234 1 97.44 47 VAL B CA 1
ATOM 1459 C C . VAL B 1 47 ? -3.088 -7.742 -11.039 1 97.44 47 VAL B C 1
ATOM 1461 O O . VAL B 1 47 ? -1.865 -7.707 -11.195 1 97.44 47 VAL B O 1
ATOM 1464 N N . TRP B 1 48 ? -3.607 -7.941 -9.844 1 98.19 48 TRP B N 1
ATOM 1465 C CA . TRP B 1 48 ? -2.797 -8.023 -8.633 1 98.19 48 TRP B CA 1
ATOM 1466 C C . TRP B 1 48 ? -1.98 -9.312 -8.609 1 98.19 48 TRP B C 1
ATOM 1468 O O . TRP B 1 48 ? -0.84 -9.32 -8.141 1 98.19 48 TRP B O 1
ATOM 1478 N N . GLY B 1 49 ? -2.641 -10.398 -9.086 1 98.38 49 GLY B N 1
ATOM 1479 C CA . GLY B 1 49 ? -1.916 -11.656 -9.172 1 98.38 49 GLY B CA 1
ATOM 1480 C C . GLY B 1 49 ? -0.695 -11.586 -10.07 1 98.38 49 GLY B C 1
ATOM 1481 O O . GLY B 1 49 ? 0.392 -12.023 -9.688 1 98.38 49 GLY B O 1
ATOM 1482 N N . VAL B 1 50 ? -0.879 -11.008 -11.234 1 98.12 50 VAL B N 1
ATOM 1483 C CA . VAL B 1 50 ? 0.227 -10.852 -12.172 1 98.12 50 VAL B CA 1
ATOM 1484 C C . VAL B 1 50 ? 1.291 -9.938 -11.57 1 98.12 50 VAL B C 1
ATOM 1486 O O . VAL B 1 50 ? 2.482 -10.258 -11.602 1 98.12 50 VAL B O 1
ATOM 1489 N N . LEU B 1 51 ? 0.863 -8.844 -11 1 98.25 51 LEU B N 1
ATOM 1490 C CA . LEU B 1 51 ? 1.792 -7.895 -10.398 1 98.25 51 LEU B CA 1
ATOM 1491 C C . LEU B 1 51 ? 2.607 -8.562 -9.289 1 98.25 51 LEU B C 1
ATOM 1493 O O . LEU B 1 51 ? 3.822 -8.375 -9.211 1 98.25 51 LEU B O 1
ATOM 1497 N N . THR B 1 52 ? 1.969 -9.328 -8.477 1 98.38 52 THR B N 1
ATOM 1498 C CA . THR B 1 52 ? 2.629 -10.008 -7.371 1 98.38 52 THR B CA 1
ATOM 1499 C C . THR B 1 52 ? 3.627 -11.039 -7.887 1 98.38 52 THR B C 1
ATOM 1501 O O . THR B 1 52 ? 4.773 -11.086 -7.434 1 98.38 52 THR B O 1
ATOM 1504 N N . ALA B 1 53 ? 3.197 -11.852 -8.852 1 97.25 53 ALA B N 1
ATOM 1505 C CA . ALA B 1 53 ? 4.062 -12.891 -9.406 1 97.25 53 ALA B CA 1
ATOM 1506 C C . ALA B 1 53 ? 5.277 -12.273 -10.102 1 97.25 53 ALA B C 1
ATOM 1508 O O . ALA B 1 53 ? 6.406 -12.742 -9.914 1 97.25 53 ALA B O 1
ATOM 1509 N N . VAL B 1 54 ? 5.055 -11.242 -10.867 1 96 54 VAL B N 1
ATOM 1510 C CA . VAL B 1 54 ? 6.133 -10.578 -11.594 1 96 54 VAL B CA 1
ATOM 1511 C C . VAL B 1 54 ? 7.109 -9.953 -10.602 1 96 54 VAL B C 1
ATOM 1513 O O . VAL B 1 54 ? 8.328 -10.031 -10.789 1 96 54 VAL B O 1
ATOM 1516 N N . THR B 1 55 ? 6.602 -9.32 -9.578 1 95.12 55 THR B N 1
ATOM 1517 C CA . THR B 1 55 ? 7.453 -8.742 -8.539 1 95.12 55 THR B CA 1
ATOM 1518 C C . THR B 1 55 ? 8.312 -9.828 -7.891 1 95.12 55 THR B C 1
ATOM 1520 O O . THR B 1 55 ? 9.492 -9.602 -7.609 1 95.12 55 THR B O 1
ATOM 1523 N N . GLY B 1 56 ? 7.742 -10.977 -7.656 1 93.75 56 GLY B N 1
ATOM 1524 C CA . GLY B 1 56 ? 8.5 -12.102 -7.125 1 93.75 56 GLY B CA 1
ATOM 1525 C C . GLY B 1 56 ? 9.648 -12.516 -8.016 1 93.75 56 GLY B C 1
ATOM 1526 O O . GLY B 1 56 ? 10.758 -12.766 -7.535 1 93.75 56 GLY B O 1
ATOM 1527 N N . VAL B 1 57 ? 9.422 -12.578 -9.289 1 91.31 57 VAL B N 1
ATOM 1528 C CA . VAL B 1 57 ? 10.453 -12.938 -10.25 1 91.31 57 VAL B CA 1
ATOM 1529 C C . VAL B 1 57 ? 11.57 -11.898 -10.227 1 91.31 57 VAL B C 1
ATOM 1531 O O . VAL B 1 57 ? 12.75 -12.242 -10.188 1 91.31 57 VAL B O 1
ATOM 1534 N N . PHE B 1 58 ? 11.219 -10.648 -10.188 1 88.56 58 PHE B N 1
ATOM 1535 C CA . PHE B 1 58 ? 12.219 -9.578 -10.219 1 88.56 58 PHE B CA 1
ATOM 1536 C C . PHE B 1 58 ? 13.031 -9.562 -8.93 1 88.56 58 PHE B C 1
ATOM 1538 O O . PHE B 1 58 ? 14.211 -9.195 -8.938 1 88.56 58 PHE B O 1
ATOM 1545 N N . LYS B 1 59 ? 12.406 -9.938 -7.879 1 88.25 59 LYS B N 1
ATOM 1546 C CA . LYS B 1 59 ? 13.141 -9.984 -6.617 1 88.25 59 LYS B CA 1
ATOM 1547 C C . LYS B 1 59 ? 14.203 -11.078 -6.633 1 88.25 59 LYS B C 1
ATOM 1549 O O . LYS B 1 59 ? 15.195 -11 -5.906 1 88.25 59 LYS B O 1
ATOM 1554 N N . ILE B 1 60 ? 13.93 -12.062 -7.395 1 82.88 60 ILE B N 1
ATOM 1555 C CA . ILE B 1 60 ? 14.945 -13.094 -7.57 1 82.88 60 ILE B CA 1
ATOM 1556 C C . ILE B 1 60 ? 16.094 -12.547 -8.414 1 82.88 60 ILE B C 1
ATOM 1558 O O . ILE B 1 60 ? 17.266 -12.828 -8.133 1 82.88 60 ILE B O 1
ATOM 1562 N N . LEU B 1 61 ? 15.758 -11.742 -9.367 1 77.69 61 LEU B N 1
ATOM 1563 C CA . LEU B 1 61 ? 16.734 -11.258 -10.336 1 77.69 61 LEU B CA 1
ATOM 1564 C C . LEU B 1 61 ? 17.438 -10.016 -9.812 1 77.69 61 LEU B C 1
ATOM 1566 O O . LEU B 1 61 ? 18.5 -9.625 -10.328 1 77.69 61 LEU B O 1
ATOM 1570 N N . SER B 1 62 ? 16.766 -9.172 -8.961 1 65.38 62 SER B N 1
ATOM 1571 C CA . SER B 1 62 ? 17.297 -7.879 -8.547 1 65.38 62 SER B CA 1
ATOM 1572 C C . SER B 1 62 ? 18.516 -8.055 -7.641 1 65.38 62 SER B C 1
ATOM 1574 O O . SER B 1 62 ? 18.453 -8.773 -6.641 1 65.38 62 SER B O 1
ATOM 1576 N N . VAL B 1 63 ? 19.656 -7.984 -8.18 1 53.84 63 VAL B N 1
ATOM 1577 C CA . VAL B 1 63 ? 20.938 -7.945 -7.473 1 53.84 63 VAL B CA 1
ATOM 1578 C C . VAL B 1 63 ? 21.141 -6.562 -6.863 1 53.84 63 VAL B C 1
ATOM 1580 O O . VAL B 1 63 ? 21.062 -5.551 -7.562 1 53.84 63 VAL B O 1
ATOM 1583 N N . THR B 1 64 ? 20.531 -6.301 -5.691 1 50 64 THR B N 1
ATOM 1584 C CA . THR B 1 64 ? 20.938 -5.023 -5.121 1 50 64 THR B CA 1
ATOM 1585 C C . THR B 1 64 ? 22.469 -4.91 -5.074 1 50 64 THR B C 1
ATOM 1587 O O . THR B 1 64 ? 23.156 -5.918 -4.938 1 50 64 THR B O 1
ATOM 1590 N N . GLU B 1 65 ? 23.047 -3.871 -5.422 1 47.47 65 GLU B N 1
ATOM 1591 C CA . GLU B 1 65 ? 24.484 -3.619 -5.383 1 47.47 65 GLU B CA 1
ATOM 1592 C C . GLU B 1 65 ? 25.094 -4.051 -4.047 1 47.47 65 GLU B C 1
ATOM 1594 O O . GLU B 1 65 ? 24.625 -3.623 -2.986 1 47.47 65 GLU B O 1
ATOM 1599 N N . GLY B 1 66 ? 26.109 -5.004 -4.004 1 49.84 66 GLY B N 1
ATOM 1600 C CA . GLY B 1 66 ? 26.906 -5.52 -2.902 1 49.84 66 GLY B CA 1
ATOM 1601 C C . GLY B 1 66 ? 26.406 -6.859 -2.387 1 49.84 66 GLY B C 1
ATOM 1602 O O . GLY B 1 66 ? 27.078 -7.496 -1.567 1 49.84 66 GLY B O 1
ATOM 1603 N N . ASP B 1 67 ? 25.094 -6.996 -2.316 1 49.09 67 ASP B N 1
ATOM 1604 C CA . ASP B 1 67 ? 24.594 -8.227 -1.702 1 49.09 67 ASP B CA 1
ATOM 1605 C C . ASP B 1 67 ? 24.797 -9.422 -2.625 1 49.09 67 ASP B C 1
ATOM 1607 O O . ASP B 1 67 ? 24.875 -9.266 -3.848 1 49.09 67 ASP B O 1
ATOM 1611 N N . VAL B 1 68 ? 25.406 -10.375 -2.1 1 49.62 68 VAL B N 1
ATOM 1612 C CA . VAL B 1 68 ? 25.297 -11.648 -2.799 1 49.62 68 VAL B CA 1
ATOM 1613 C C . VAL B 1 68 ? 23.891 -11.828 -3.344 1 49.62 68 VAL B C 1
ATOM 1615 O O . VAL B 1 68 ? 22.922 -11.867 -2.578 1 49.62 68 VAL B O 1
ATOM 1618 N N . ILE B 1 69 ? 23.469 -11.273 -4.48 1 53.09 69 ILE B N 1
ATOM 1619 C CA . ILE B 1 69 ? 22.359 -10.891 -5.348 1 53.09 69 ILE B CA 1
ATOM 1620 C C . ILE B 1 69 ? 21.156 -11.805 -5.098 1 53.09 69 ILE B C 1
ATOM 1622 O O . ILE B 1 69 ? 20.047 -11.328 -4.898 1 53.09 69 ILE B O 1
ATOM 1626 N N . ILE B 1 70 ? 21.328 -13.148 -5.406 1 53.28 70 ILE B N 1
ATOM 1627 C CA . ILE B 1 70 ? 20.297 -14.172 -5.598 1 53.28 70 ILE B CA 1
ATOM 1628 C C . ILE B 1 70 ? 19.719 -14.578 -4.25 1 53.28 70 ILE B C 1
ATOM 1630 O O . ILE B 1 70 ? 18.5 -14.742 -4.121 1 53.28 70 ILE B O 1
ATOM 1634 N N . VAL B 1 71 ? 20.5 -14.328 -3.072 1 60.69 71 VAL B N 1
ATOM 1635 C CA . VAL B 1 71 ? 20.094 -15.023 -1.858 1 60.69 71 VAL B CA 1
ATOM 1636 C C . VAL B 1 71 ? 19.328 -14.07 -0.945 1 60.69 71 VAL B C 1
ATOM 1638 O O . VAL B 1 71 ? 18.469 -14.492 -0.165 1 60.69 71 VAL B O 1
ATOM 1641 N N . GLY B 1 72 ? 19.516 -12.766 -1.127 1 63 72 GLY B N 1
ATOM 1642 C CA . GLY B 1 72 ? 19.016 -11.844 -0.113 1 63 72 GLY B CA 1
ATOM 1643 C C . GLY B 1 72 ? 17.516 -11.672 -0.135 1 63 72 GLY B C 1
ATOM 1644 O O . GLY B 1 72 ? 16.891 -11.5 0.913 1 63 72 GLY B O 1
ATOM 1645 N N . ASP B 1 73 ? 16.859 -11.859 -1.267 1 81.56 73 ASP B N 1
ATOM 1646 C CA . ASP B 1 73 ? 15.422 -11.578 -1.35 1 81.56 7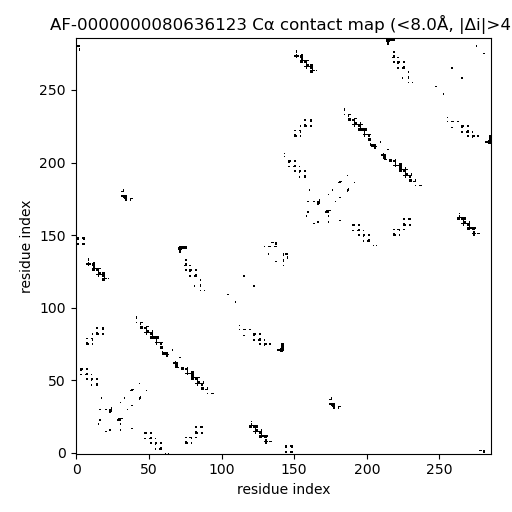3 ASP B CA 1
ATOM 1647 C C . ASP B 1 73 ? 14.625 -12.844 -1.65 1 81.56 73 ASP B C 1
ATOM 1649 O O . ASP B 1 73 ? 13.555 -12.781 -2.264 1 81.56 73 ASP B O 1
ATOM 1653 N N . LEU B 1 74 ? 15.234 -13.914 -1.113 1 88 74 LEU B N 1
ATOM 1654 C CA . LEU B 1 74 ? 14.625 -15.188 -1.477 1 88 74 LEU B CA 1
ATOM 1655 C C . LEU B 1 74 ? 13.25 -15.336 -0.835 1 88 74 LEU B C 1
ATOM 1657 O O . LEU B 1 74 ? 12.289 -15.742 -1.497 1 88 74 LEU B O 1
ATOM 1661 N N . LEU B 1 75 ? 13.07 -14.961 0.425 1 92.12 75 LEU B N 1
ATOM 1662 C CA . LEU B 1 75 ? 11.805 -15.141 1.129 1 92.12 75 LEU B CA 1
ATOM 1663 C C . LEU B 1 75 ? 10.711 -14.273 0.508 1 92.12 75 LEU B C 1
ATOM 1665 O O . LEU B 1 75 ? 9.648 -14.781 0.13 1 92.12 75 LEU B O 1
ATOM 1669 N N . PRO B 1 76 ? 10.992 -13.031 0.311 1 92.88 76 PRO B N 1
ATOM 1670 C CA . PRO B 1 76 ? 9.961 -12.219 -0.348 1 92.88 76 PRO B CA 1
ATOM 1671 C C . PRO B 1 76 ? 9.688 -12.672 -1.781 1 92.88 76 PRO B C 1
ATOM 1673 O O . PRO B 1 76 ? 8.555 -12.562 -2.26 1 92.88 76 PRO B O 1
ATOM 1676 N N . ALA B 1 77 ? 10.688 -13.18 -2.441 1 94 77 ALA B N 1
ATOM 1677 C CA . ALA B 1 77 ? 10.516 -13.648 -3.814 1 94 77 ALA B CA 1
ATOM 1678 C C . ALA B 1 77 ? 9.625 -14.883 -3.867 1 94 77 ALA B C 1
ATOM 1680 O O . ALA B 1 77 ? 8.68 -14.945 -4.656 1 94 77 ALA B O 1
ATOM 1681 N N . ILE B 1 78 ? 9.867 -15.781 -3 1 94.81 78 ILE B N 1
ATOM 1682 C CA . ILE B 1 78 ? 9.094 -17.016 -2.951 1 94.81 78 ILE B CA 1
ATOM 1683 C C . ILE B 1 78 ? 7.66 -16.703 -2.529 1 94.81 78 ILE B C 1
ATOM 1685 O O . ILE B 1 78 ? 6.711 -17.266 -3.092 1 94.81 78 ILE B O 1
ATOM 1689 N N . ALA B 1 79 ? 7.527 -15.852 -1.55 1 96.62 79 ALA B N 1
ATOM 1690 C CA . ALA B 1 79 ? 6.191 -15.445 -1.111 1 96.62 79 ALA B CA 1
ATOM 1691 C C . ALA B 1 79 ? 5.406 -14.812 -2.26 1 96.62 79 ALA B C 1
ATOM 1693 O O . ALA B 1 79 ? 4.23 -15.117 -2.453 1 96.62 79 ALA B O 1
ATOM 1694 N N . GLY B 1 80 ? 6.102 -14.008 -2.998 1 97.62 80 GLY B N 1
ATOM 1695 C CA . GLY B 1 80 ? 5.461 -13.359 -4.129 1 97.62 80 GLY B CA 1
ATOM 1696 C C . GLY B 1 80 ? 5.051 -14.328 -5.223 1 97.62 80 GLY B C 1
ATOM 1697 O O . GLY B 1 80 ? 3.951 -14.219 -5.77 1 97.62 80 GLY B O 1
ATOM 1698 N N . LEU B 1 81 ? 5.898 -15.227 -5.488 1 96.38 81 LEU B N 1
ATOM 1699 C CA . LEU B 1 81 ? 5.594 -16.219 -6.516 1 96.38 81 LEU B CA 1
ATOM 1700 C C . LEU B 1 81 ? 4.441 -17.109 -6.082 1 96.38 81 LEU B C 1
ATOM 1702 O O . LEU B 1 81 ? 3.527 -17.375 -6.867 1 96.38 81 LEU B O 1
ATOM 1706 N N . ALA B 1 82 ? 4.465 -17.5 -4.855 1 97.12 82 ALA B N 1
ATOM 1707 C CA . ALA B 1 82 ? 3.426 -18.391 -4.34 1 97.12 82 ALA B CA 1
ATOM 1708 C C . ALA B 1 82 ? 2.08 -17.672 -4.262 1 97.12 82 ALA B C 1
ATOM 1710 O O . ALA B 1 82 ? 1.064 -18.188 -4.727 1 97.12 82 ALA B O 1
ATOM 1711 N N . SER B 1 83 ? 2.105 -16.5 -3.711 1 98.44 83 SER B N 1
ATOM 1712 C CA . SER B 1 83 ? 0.841 -15.789 -3.529 1 98.44 83 SER B CA 1
ATOM 1713 C C . SER B 1 83 ? 0.309 -15.258 -4.859 1 98.44 83 SER B C 1
ATOM 1715 O O . SER B 1 83 ? -0.901 -15.25 -5.09 1 98.44 83 SER B O 1
ATOM 1717 N N . GLY B 1 84 ? 1.227 -14.789 -5.688 1 98.38 84 GLY B N 1
ATOM 1718 C CA . GLY B 1 84 ? 0.796 -14.391 -7.02 1 98.38 84 GLY B CA 1
ATOM 1719 C C . GLY B 1 84 ? 0.154 -15.516 -7.801 1 98.38 84 GLY B C 1
ATOM 1720 O O . GLY B 1 84 ? -0.902 -15.336 -8.414 1 98.38 84 GLY B O 1
ATOM 1721 N N . THR B 1 85 ? 0.737 -16.672 -7.75 1 97.25 85 THR B N 1
ATOM 1722 C CA . THR B 1 85 ? 0.195 -17.844 -8.422 1 97.25 85 THR B CA 1
ATOM 1723 C C . THR B 1 85 ? -1.156 -18.234 -7.828 1 97.25 85 THR B C 1
ATOM 1725 O O . THR B 1 85 ? -2.094 -18.562 -8.562 1 97.25 85 THR B O 1
ATOM 1728 N N . ALA B 1 86 ? -1.259 -18.188 -6.512 1 97.44 86 ALA B N 1
ATOM 1729 C CA . ALA B 1 86 ? -2.516 -18.516 -5.848 1 97.44 86 ALA B CA 1
ATOM 1730 C C . ALA B 1 86 ? -3.639 -17.594 -6.297 1 97.44 86 ALA B C 1
ATOM 1732 O O . ALA B 1 86 ? -4.762 -18.031 -6.551 1 97.44 86 ALA B O 1
ATOM 1733 N N . LEU B 1 87 ? -3.332 -16.344 -6.434 1 97.62 87 LEU B N 1
ATOM 1734 C CA . LEU B 1 87 ? -4.336 -15.375 -6.871 1 97.62 87 LEU B CA 1
ATOM 1735 C C . LEU B 1 87 ? -4.73 -15.625 -8.328 1 97.62 87 LEU B C 1
ATOM 1737 O O . LEU B 1 87 ? -5.902 -15.508 -8.688 1 97.62 87 LEU B O 1
ATOM 1741 N N . LEU B 1 88 ? -3.781 -15.969 -9.141 1 96.12 88 LEU B N 1
ATOM 1742 C CA . LEU B 1 88 ? -4.066 -16.25 -10.539 1 96.12 88 LEU B CA 1
ATOM 1743 C C . LEU B 1 88 ? -4.914 -17.516 -10.68 1 96.12 88 LEU B C 1
ATOM 1745 O O . LEU B 1 88 ? -5.777 -17.594 -11.555 1 96.12 88 LEU B O 1
ATOM 1749 N N . LEU B 1 89 ? -4.66 -18.438 -9.836 1 94.31 89 LEU B N 1
ATOM 1750 C CA . LEU B 1 89 ? -5.469 -19.641 -9.836 1 94.31 89 LEU B CA 1
ATOM 1751 C C . LEU B 1 89 ? -6.895 -19.359 -9.383 1 94.31 89 LEU B C 1
ATOM 1753 O O . LEU B 1 89 ? -7.852 -19.938 -9.891 1 94.31 89 LEU B O 1
ATOM 1757 N N . MET B 1 90 ? -7.008 -18.5 -8.406 1 93.44 90 MET B N 1
ATOM 1758 C CA . MET B 1 90 ? -8.336 -18.062 -8 1 93.44 90 MET B CA 1
ATOM 1759 C C . MET B 1 90 ? -9.07 -17.391 -9.164 1 93.44 90 MET B C 1
ATOM 1761 O O . MET B 1 90 ? -10.266 -17.625 -9.359 1 93.44 90 MET B O 1
ATOM 1765 N N . PHE B 1 91 ? -8.352 -16.562 -9.906 1 93.31 91 PHE B N 1
ATOM 1766 C CA . PHE B 1 91 ? -8.906 -15.922 -11.094 1 93.31 91 PHE B CA 1
ATOM 1767 C C . PHE B 1 91 ? -9.398 -16.969 -12.086 1 93.31 91 PHE B C 1
ATOM 1769 O O . PHE B 1 91 ? -10.5 -16.859 -12.633 1 93.31 91 PHE B O 1
ATOM 1776 N N . TYR B 1 92 ? -8.578 -17.922 -12.328 1 88.81 92 TYR B N 1
ATOM 1777 C CA . TYR B 1 92 ? -8.914 -18.969 -13.281 1 88.81 92 TYR B CA 1
ATOM 1778 C C . TYR B 1 92 ? -10.141 -19.75 -12.828 1 88.81 92 TYR B C 1
ATOM 1780 O O . TYR B 1 92 ? -10.992 -20.094 -13.648 1 88.81 92 TYR B O 1
ATOM 1788 N N . ARG B 1 93 ? -10.289 -19.953 -11.602 1 86.31 93 ARG B N 1
ATOM 1789 C CA . ARG B 1 93 ? -11.438 -20.672 -11.078 1 86.31 93 ARG B CA 1
ATOM 1790 C C . ARG B 1 93 ? -12.719 -19.859 -11.211 1 86.31 93 ARG B C 1
ATOM 1792 O O . ARG B 1 93 ? -13.789 -20.422 -11.469 1 86.31 93 ARG B O 1
ATOM 1799 N N . GLU B 1 94 ? -12.539 -18.625 -11.008 1 82.12 94 GLU B N 1
ATOM 1800 C CA . GLU B 1 94 ? -13.703 -17.766 -11.133 1 82.12 94 GLU B CA 1
ATOM 1801 C C . GLU B 1 94 ? -14.148 -17.641 -12.586 1 82.12 94 GLU B C 1
ATOM 1803 O O . GLU B 1 94 ? -15.336 -17.438 -12.859 1 82.12 94 GLU B O 1
ATOM 1808 N N . ARG B 1 95 ? -13.227 -17.656 -13.492 1 77.12 95 ARG B N 1
ATOM 1809 C CA . ARG B 1 95 ? -13.508 -17.547 -14.914 1 77.12 95 ARG B CA 1
ATOM 1810 C C . ARG B 1 95 ? -14.133 -18.828 -15.453 1 77.12 95 ARG B C 1
ATOM 1812 O O . ARG B 1 95 ? -14.883 -18.797 -16.438 1 77.12 95 ARG B O 1
ATOM 1819 N N . ARG B 1 96 ? -13.703 -19.984 -15.055 1 68.19 96 ARG B N 1
ATOM 1820 C CA . ARG B 1 96 ? -14.18 -21.266 -15.586 1 68.19 96 ARG B CA 1
ATOM 1821 C C . ARG B 1 96 ? -15.68 -21.406 -15.375 1 68.19 96 ARG B C 1
ATOM 1823 O O . ARG B 1 96 ? -16.188 -21.156 -14.281 1 68.19 96 ARG B O 1
ATOM 1830 N N . THR B 1 97 ? -16.406 -21 -16.438 1 57.59 97 THR B N 1
ATOM 1831 C CA . THR B 1 97 ? -17.812 -21.391 -16.562 1 57.59 97 THR B CA 1
ATOM 1832 C C . THR B 1 97 ? -17.969 -22.891 -16.453 1 57.59 97 THR B C 1
ATOM 1834 O O . THR B 1 97 ? -17.062 -23.656 -16.828 1 57.59 97 THR B O 1
ATOM 1837 N N . PRO B 1 98 ? -19.016 -23.391 -15.688 1 54.47 98 PRO B N 1
ATOM 1838 C CA . PRO B 1 98 ? -19.297 -24.828 -15.594 1 54.47 98 PRO B CA 1
ATOM 1839 C C . PRO B 1 98 ? -19.047 -25.562 -16.906 1 54.47 98 PRO B C 1
ATOM 1841 O O . PRO B 1 98 ? -18.672 -26.75 -16.891 1 54.47 98 PRO B O 1
ATOM 1844 N N . SER B 1 99 ? -19.344 -24.906 -17.906 1 50.66 99 SER B N 1
ATOM 1845 C CA . SER B 1 99 ? -19.422 -25.641 -19.156 1 50.66 99 SER B CA 1
ATOM 1846 C C . SER B 1 99 ? -18.031 -25.922 -19.719 1 50.66 99 SER B C 1
ATOM 1848 O O . SER B 1 99 ? -17.875 -26.672 -20.688 1 50.66 99 SER B O 1
ATOM 1850 N N . GLU B 1 100 ? -17.078 -25.047 -19.5 1 52.78 100 GLU B N 1
ATOM 1851 C CA . GLU B 1 100 ? -15.797 -25.266 -20.156 1 52.78 100 GLU B CA 1
ATOM 1852 C C . GLU B 1 100 ? -14.961 -26.297 -19.391 1 52.78 100 GLU B C 1
ATOM 1854 O O . GLU B 1 100 ? -14.859 -26.234 -18.172 1 52.78 100 GLU B O 1
ATOM 1859 N N . GLY B 1 101 ? -14.961 -27.516 -19.672 1 47.38 101 GLY B N 1
ATOM 1860 C CA . GLY B 1 101 ? -14.305 -28.734 -19.234 1 47.38 101 GLY B CA 1
ATOM 1861 C C . GLY B 1 101 ? -13.031 -28.484 -18.438 1 47.38 101 GLY B C 1
ATOM 1862 O O . GLY B 1 101 ? -12.438 -27.406 -18.547 1 47.38 101 GLY B O 1
ATOM 1863 N N . ALA B 1 102 ? -12.992 -28.906 -17.156 1 49.88 102 ALA B N 1
ATOM 1864 C CA . ALA B 1 102 ? -11.953 -29.031 -16.141 1 49.88 102 ALA B CA 1
ATOM 1865 C C . ALA B 1 102 ? -10.57 -29.141 -16.766 1 49.88 102 ALA B C 1
ATOM 1867 O O . ALA B 1 102 ? -9.562 -29.234 -16.062 1 49.88 102 ALA B O 1
ATOM 1868 N N . GLU B 1 103 ? -10.438 -29.438 -18.062 1 49.91 103 GLU B N 1
ATOM 1869 C CA . GLU B 1 103 ? -9.328 -30.203 -18.609 1 49.91 103 GLU B CA 1
ATOM 1870 C C . GLU B 1 103 ? -8.141 -29.312 -18.938 1 49.91 10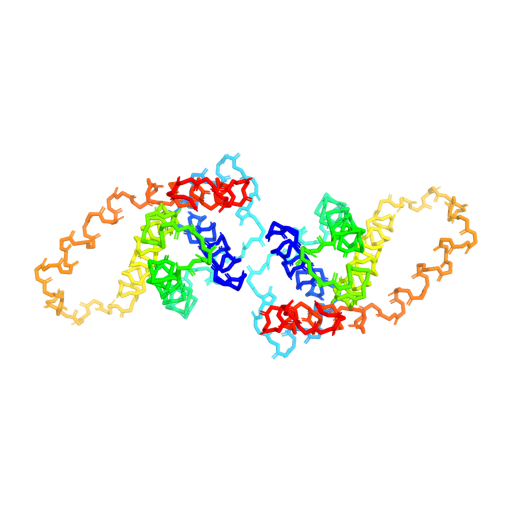3 GLU B C 1
ATOM 1872 O O . GLU B 1 103 ? -7.164 -29.766 -19.547 1 49.91 103 GLU B O 1
ATOM 1877 N N . VAL B 1 104 ? -8.375 -27.969 -19.047 1 52.28 104 VAL B N 1
ATOM 1878 C CA . VAL B 1 104 ? -7.277 -27.406 -19.828 1 52.28 104 VAL B CA 1
ATOM 1879 C C . VAL B 1 104 ? -6.023 -27.328 -18.953 1 52.28 104 VAL B C 1
ATOM 1881 O O . VAL B 1 104 ? -4.941 -26.984 -19.453 1 52.28 104 VAL B O 1
ATOM 1884 N N . GLY B 1 105 ? -6.23 -27.438 -17.641 1 57.97 105 GLY B N 1
ATOM 1885 C CA . GLY B 1 105 ? -4.926 -27.328 -17.016 1 57.97 105 GLY B CA 1
ATOM 1886 C C . GLY B 1 105 ? -4.125 -28.625 -17.078 1 57.97 105 GLY B C 1
ATOM 1887 O O . GLY B 1 105 ? -4.691 -29.703 -17.281 1 57.97 105 GLY B O 1
ATOM 1888 N N . SER B 1 106 ? -2.861 -28.547 -17.391 1 72.69 106 SER B N 1
ATOM 1889 C CA . SER B 1 106 ? -1.948 -29.672 -17.266 1 72.69 106 SER B CA 1
ATOM 1890 C C . SER B 1 106 ? -1.979 -30.266 -15.859 1 72.69 106 SER B C 1
ATOM 1892 O O . SER B 1 106 ? -2.43 -29.594 -14.914 1 72.69 106 SER B O 1
ATOM 1894 N N . ASP B 1 107 ? -1.856 -31.531 -15.781 1 81.75 107 ASP B N 1
ATOM 1895 C CA . ASP B 1 107 ? -1.74 -32.219 -14.508 1 81.75 107 ASP B CA 1
ATOM 1896 C C . ASP B 1 107 ? -0.931 -31.406 -13.5 1 81.75 107 ASP B C 1
ATOM 1898 O O . ASP B 1 107 ? -1.273 -31.344 -12.32 1 81.75 107 ASP B O 1
ATOM 1902 N N . ALA B 1 108 ? -0.001 -30.703 -14.07 1 83.44 108 ALA B N 1
ATOM 1903 C CA . ALA B 1 108 ? 0.868 -29.906 -13.195 1 83.44 108 ALA B CA 1
ATOM 1904 C C . ALA B 1 108 ? 0.116 -28.734 -12.594 1 83.44 108 ALA B C 1
ATOM 1906 O O . ALA B 1 108 ? 0.227 -28.453 -11.398 1 83.44 108 ALA B O 1
ATOM 1907 N N . VAL B 1 109 ? -0.667 -28.062 -13.398 1 81.62 109 VAL B N 1
ATOM 1908 C CA . VAL B 1 109 ? -1.432 -26.906 -12.953 1 81.62 109 VAL B CA 1
ATOM 1909 C C . VAL B 1 109 ? -2.469 -27.344 -11.922 1 81.62 109 VAL B C 1
ATOM 1911 O O . VAL B 1 109 ? -2.668 -26.672 -10.906 1 81.62 109 VAL B O 1
ATOM 1914 N N . ASP B 1 110 ? -3.057 -28.438 -12.094 1 85.5 110 ASP B N 1
ATOM 1915 C CA . ASP B 1 110 ? -4.07 -28.953 -11.172 1 85.5 110 ASP B CA 1
ATOM 1916 C C . ASP B 1 110 ? -3.461 -29.281 -9.812 1 85.5 110 ASP B C 1
ATOM 1918 O O . ASP B 1 110 ? -4.082 -29.047 -8.773 1 85.5 110 ASP B O 1
ATOM 1922 N N . ARG B 1 111 ? -2.303 -29.875 -9.883 1 89.38 111 ARG B N 1
ATOM 1923 C CA . ARG B 1 111 ? -1.632 -30.219 -8.633 1 89.38 111 ARG B CA 1
ATOM 1924 C C . ARG B 1 111 ? -1.258 -28.969 -7.848 1 89.38 111 ARG B C 1
ATOM 1926 O O . ARG B 1 111 ? -1.447 -28.906 -6.633 1 89.38 111 ARG B O 1
ATOM 1933 N N . ILE B 1 112 ? -0.772 -27.938 -8.531 1 88.19 112 ILE B N 1
ATOM 1934 C CA . ILE B 1 112 ? -0.403 -26.688 -7.902 1 88.19 112 ILE B CA 1
ATOM 1935 C C . ILE B 1 112 ? -1.647 -26.016 -7.328 1 88.19 112 ILE B C 1
ATOM 1937 O O . ILE B 1 112 ? -1.621 -25.5 -6.207 1 88.19 112 ILE B O 1
ATOM 1941 N N . ASP B 1 113 ? -2.623 -26.047 -8.109 1 88.06 113 ASP B N 1
ATOM 1942 C CA . ASP B 1 113 ? -3.879 -25.453 -7.66 1 88.06 113 ASP B CA 1
ATOM 1943 C C . ASP B 1 113 ? -4.387 -26.156 -6.395 1 88.06 113 ASP B C 1
ATOM 1945 O O . ASP B 1 113 ? -4.816 -25.484 -5.449 1 88.06 113 ASP B O 1
ATOM 1949 N N . ALA B 1 114 ? -4.328 -27.484 -6.395 1 89.12 114 ALA B N 1
ATOM 1950 C CA . ALA B 1 114 ? -4.77 -28.234 -5.223 1 89.12 114 ALA B CA 1
ATOM 1951 C C . ALA B 1 114 ? -3.934 -27.891 -3.996 1 89.12 114 ALA B C 1
ATOM 1953 O O . ALA B 1 114 ? -4.477 -27.656 -2.914 1 89.12 114 ALA B O 1
ATOM 1954 N N . LEU B 1 115 ? -2.674 -27.781 -4.164 1 88.5 115 LEU B N 1
ATOM 1955 C CA . LEU B 1 115 ? -1.756 -27.484 -3.068 1 88.5 115 LEU B CA 1
ATOM 1956 C C . LEU B 1 115 ? -2.002 -26.094 -2.514 1 88.5 115 LEU B C 1
ATOM 1958 O O . LEU B 1 115 ? -2.117 -25.906 -1.299 1 88.5 115 LEU B O 1
ATOM 1962 N N . LEU B 1 116 ? -2.129 -25.172 -3.373 1 89.94 116 LEU B N 1
ATOM 1963 C CA . LEU B 1 116 ? -2.271 -23.797 -2.945 1 89.94 116 LEU B CA 1
ATOM 1964 C C . LEU B 1 116 ? -3.666 -23.531 -2.385 1 89.94 116 LEU B C 1
ATOM 1966 O O . LEU B 1 116 ? -3.826 -22.766 -1.431 1 89.94 116 LEU B O 1
ATOM 1970 N N . SER B 1 117 ? -4.621 -24.188 -2.951 1 89.12 117 SER B N 1
ATOM 1971 C CA . SER B 1 117 ? -5.988 -24 -2.467 1 89.12 117 SER B CA 1
ATOM 1972 C C . SER B 1 117 ? -6.172 -24.625 -1.088 1 89.12 117 SER B C 1
ATOM 1974 O O . SER B 1 117 ? -6.883 -24.078 -0.243 1 89.12 117 SER B O 1
ATOM 1976 N N . GLN B 1 118 ? -5.492 -25.734 -0.856 1 92.5 118 GLN B N 1
ATOM 1977 C CA . GLN B 1 118 ? -5.586 -26.422 0.427 1 92.5 118 GLN B CA 1
ATOM 1978 C C . GLN B 1 118 ? -4.836 -25.656 1.516 1 92.5 118 GLN B C 1
ATOM 1980 O O . GLN B 1 118 ? -5.176 -25.75 2.695 1 92.5 118 GLN B O 1
ATOM 1985 N N . ASN B 1 119 ? -3.838 -24.875 1.106 1 95.94 119 ASN B N 1
ATOM 1986 C CA . ASN B 1 119 ? -2.988 -24.156 2.057 1 95.94 119 ASN B CA 1
ATOM 1987 C C . ASN B 1 119 ? -3.09 -22.641 1.877 1 95.94 119 ASN B C 1
ATOM 1989 O O . ASN B 1 119 ? -2.131 -21.922 2.141 1 95.94 119 ASN B O 1
ATOM 1993 N N . LYS B 1 120 ? -4.141 -22.281 1.353 1 95.81 120 LYS B N 1
ATOM 1994 C CA . LYS B 1 120 ? -4.344 -20.875 0.988 1 95.81 120 LYS B CA 1
ATOM 1995 C C . LYS B 1 120 ? -4.07 -19.953 2.174 1 95.81 120 LYS B C 1
ATOM 1997 O O . LYS B 1 120 ? -3.363 -18.953 2.039 1 95.81 120 LYS B O 1
ATOM 2002 N N . THR B 1 121 ? -4.605 -20.312 3.33 1 96.88 121 THR B N 1
ATOM 2003 C CA . THR B 1 121 ? -4.441 -19.5 4.535 1 96.88 121 THR B CA 1
ATOM 2004 C C . THR B 1 121 ? -2.979 -19.453 4.965 1 96.88 121 THR B C 1
ATOM 2006 O O . THR B 1 121 ? -2.463 -18.406 5.324 1 96.88 121 THR B O 1
ATOM 2009 N N . LEU B 1 122 ? -2.365 -20.578 4.918 1 97.56 122 LEU B N 1
ATOM 2010 C CA . LEU B 1 122 ? -0.954 -20.656 5.281 1 97.56 122 LEU B CA 1
ATOM 2011 C C . LEU B 1 122 ? -0.104 -19.812 4.34 1 97.56 122 LEU B C 1
ATOM 2013 O O . LEU B 1 122 ? 0.758 -19.047 4.789 1 97.56 122 LEU B O 1
ATOM 2017 N N . VAL B 1 123 ? -0.355 -19.906 3.059 1 97.81 123 VAL B N 1
ATOM 2018 C CA . VAL B 1 123 ? 0.357 -19.109 2.064 1 97.81 123 VAL B CA 1
ATOM 2019 C C . VAL B 1 123 ? 0.133 -17.625 2.334 1 97.81 123 VAL B C 1
ATOM 2021 O O . VAL B 1 123 ? 1.071 -16.828 2.27 1 97.81 123 VAL B O 1
ATOM 2024 N N . GLY B 1 124 ? -1.098 -17.297 2.654 1 98.44 124 GLY B N 1
ATOM 2025 C CA . GLY B 1 124 ? -1.432 -15.922 2.949 1 98.44 124 GLY B CA 1
ATOM 2026 C C . GLY B 1 124 ? -0.717 -15.383 4.172 1 98.44 124 GLY B C 1
ATOM 2027 O O . GLY B 1 124 ? -0.105 -14.312 4.121 1 98.44 124 GLY B O 1
ATOM 2028 N N . VAL B 1 125 ? -0.751 -16.078 5.266 1 97.94 125 VAL B N 1
ATOM 2029 C CA . VAL B 1 125 ? -0.122 -15.656 6.512 1 97.94 125 VAL B CA 1
ATOM 2030 C C . VAL B 1 125 ? 1.387 -15.531 6.312 1 97.94 125 VAL B C 1
ATOM 2032 O O . VAL B 1 125 ? 1.99 -14.531 6.719 1 97.94 125 VAL B O 1
ATOM 2035 N N . LEU B 1 126 ? 1.985 -16.469 5.648 1 97.88 126 LEU B N 1
ATOM 2036 C CA . LEU B 1 126 ? 3.424 -16.453 5.41 1 97.88 126 LEU B CA 1
ATOM 2037 C C . LEU B 1 126 ? 3.809 -15.273 4.523 1 97.88 126 LEU B C 1
ATOM 2039 O O . LEU B 1 126 ? 4.883 -14.688 4.688 1 97.88 126 LEU B O 1
ATOM 2043 N N . SER B 1 127 ? 2.961 -14.984 3.57 1 98.38 127 SER B N 1
ATOM 2044 C CA . SER B 1 127 ? 3.229 -13.844 2.703 1 98.38 127 SER B CA 1
ATOM 2045 C C . SER B 1 127 ? 3.215 -12.539 3.49 1 98.38 127 SER B C 1
ATOM 2047 O O . SER B 1 127 ? 4.059 -11.664 3.271 1 98.38 127 SER B O 1
ATOM 2049 N N . VAL B 1 128 ? 2.252 -12.398 4.391 1 98.19 128 VAL B N 1
ATOM 2050 C CA . VAL B 1 128 ? 2.191 -11.203 5.23 1 98.19 128 VAL B CA 1
ATOM 2051 C C . VAL B 1 128 ? 3.42 -11.148 6.133 1 98.19 128 VAL B C 1
ATOM 2053 O O . VAL B 1 128 ? 4.031 -10.086 6.297 1 98.19 128 VAL B O 1
ATOM 2056 N N . VAL B 1 129 ? 3.787 -12.258 6.699 1 97.56 129 VAL B N 1
ATOM 2057 C CA . VAL B 1 129 ? 4.961 -12.328 7.562 1 97.56 129 VAL B CA 1
ATOM 2058 C C . VAL B 1 129 ? 6.211 -11.953 6.766 1 97.56 129 VAL B C 1
ATOM 2060 O O . VAL B 1 129 ? 7.039 -11.164 7.227 1 97.56 129 VAL B O 1
ATOM 2063 N N . ALA B 1 130 ? 6.379 -12.461 5.559 1 96.44 130 ALA B N 1
ATOM 2064 C CA . ALA B 1 130 ? 7.512 -12.141 4.695 1 96.44 130 ALA B CA 1
ATOM 2065 C C . ALA B 1 130 ? 7.559 -10.648 4.387 1 96.44 130 ALA B C 1
ATOM 2067 O O . ALA B 1 130 ? 8.633 -10.039 4.387 1 96.44 130 ALA B O 1
ATOM 2068 N N . ALA B 1 131 ? 6.418 -10.094 4.082 1 97.06 131 ALA B N 1
ATOM 2069 C CA . ALA B 1 131 ? 6.332 -8.664 3.791 1 97.06 131 ALA B CA 1
ATOM 2070 C C . ALA B 1 131 ? 6.773 -7.832 4.992 1 97.06 131 ALA B C 1
ATOM 2072 O O . ALA B 1 131 ? 7.574 -6.902 4.852 1 97.06 131 ALA B O 1
ATOM 2073 N N . LEU B 1 132 ? 6.305 -8.172 6.176 1 96.81 132 LEU B N 1
ATOM 2074 C CA . LEU B 1 132 ? 6.617 -7.426 7.387 1 96.81 132 LEU B CA 1
ATOM 2075 C C . LEU B 1 132 ? 8.094 -7.562 7.746 1 96.81 132 LEU B C 1
ATOM 2077 O O . LEU B 1 132 ? 8.742 -6.574 8.094 1 96.81 132 LEU B O 1
ATOM 2081 N N . LEU B 1 133 ? 8.586 -8.727 7.629 1 95 133 LEU B N 1
ATOM 2082 C CA . LEU B 1 133 ? 10 -8.938 7.918 1 95 133 LEU B CA 1
ATOM 2083 C C . LEU B 1 133 ? 10.875 -8.195 6.922 1 95 133 LEU B C 1
ATOM 2085 O O . LEU B 1 133 ? 11.875 -7.578 7.305 1 95 133 LEU B O 1
ATOM 2089 N N . HIS B 1 134 ? 10.539 -8.312 5.688 1 92.06 134 HIS B N 1
ATOM 2090 C CA . HIS B 1 134 ? 11.305 -7.633 4.648 1 92.06 134 HIS B CA 1
ATOM 2091 C C . HIS B 1 134 ? 11.266 -6.121 4.836 1 92.06 134 HIS B C 1
ATOM 2093 O O . HIS B 1 134 ? 12.234 -5.426 4.531 1 92.06 134 HIS B O 1
ATOM 2099 N N . PHE B 1 135 ? 10.148 -5.645 5.27 1 93.44 135 PHE B N 1
ATOM 2100 C CA . PHE B 1 135 ? 10.008 -4.219 5.547 1 93.44 135 PHE B CA 1
ATOM 2101 C C . PHE B 1 135 ? 10.883 -3.814 6.727 1 93.44 135 PHE B C 1
ATOM 2103 O O . PHE B 1 135 ? 11.586 -2.803 6.668 1 93.44 135 PHE B O 1
ATOM 2110 N N . LEU B 1 136 ? 10.852 -4.609 7.754 1 92.44 136 LEU B N 1
ATOM 2111 C CA . LEU B 1 136 ? 11.562 -4.285 8.992 1 92.44 136 LEU B CA 1
ATOM 2112 C C . LEU B 1 136 ? 13.062 -4.527 8.836 1 92.44 136 LEU B C 1
ATOM 2114 O O . LEU B 1 136 ? 13.875 -3.789 9.398 1 92.44 136 LEU B O 1
ATOM 2118 N N . PHE B 1 137 ? 13.414 -5.598 8.031 1 88.06 137 PHE B N 1
ATOM 2119 C CA . PHE B 1 137 ? 14.805 -6.008 7.91 1 88.06 137 PHE B CA 1
ATOM 2120 C C . PHE B 1 137 ? 15.203 -6.152 6.445 1 88.06 137 PHE B C 1
ATOM 2122 O O . PHE B 1 137 ? 15.547 -7.246 5.992 1 88.06 137 PHE B O 1
ATOM 2129 N N . PRO B 1 138 ? 15.344 -5 5.699 1 82.88 138 PRO B N 1
ATOM 2130 C CA . PRO B 1 138 ? 15.547 -5.074 4.25 1 82.88 138 PRO B CA 1
ATOM 2131 C C . PRO B 1 138 ? 16.953 -5.539 3.869 1 82.88 138 PRO B C 1
ATOM 2133 O O . PRO B 1 138 ? 17.172 -5.957 2.73 1 82.88 138 PRO B O 1
ATOM 2136 N N . ARG B 1 139 ? 17.859 -5.57 4.824 1 78.5 139 ARG B N 1
ATOM 2137 C CA . ARG B 1 139 ? 19.234 -5.875 4.469 1 78.5 139 ARG B CA 1
ATOM 2138 C C . ARG B 1 139 ? 19.656 -7.238 5.008 1 78.5 139 ARG B C 1
ATOM 2140 O O . ARG B 1 139 ? 20.812 -7.656 4.836 1 78.5 139 ARG B O 1
ATOM 2147 N N . VAL B 1 140 ? 18.734 -7.898 5.723 1 78.94 140 VAL B N 1
ATOM 2148 C CA . VAL B 1 140 ? 19.031 -9.211 6.285 1 78.94 140 VAL B CA 1
ATOM 2149 C C . VAL B 1 140 ? 19.016 -10.266 5.184 1 78.94 140 VAL B C 1
ATOM 2151 O O . VAL B 1 140 ? 18.156 -10.219 4.293 1 78.94 140 VAL B O 1
ATOM 2154 N N . LEU B 1 141 ? 19.906 -11.148 5.332 1 76.25 141 LEU B N 1
ATOM 2155 C CA . LEU B 1 141 ? 20.031 -12.211 4.344 1 76.25 141 LEU B CA 1
ATOM 2156 C C . LEU B 1 141 ? 18.703 -12.953 4.172 1 76.25 141 LEU B C 1
ATOM 2158 O O . LEU B 1 141 ? 18.016 -13.242 5.152 1 76.25 141 LEU B O 1
ATOM 2162 N N . PHE B 1 142 ? 18.312 -13.156 2.861 1 76.88 142 PHE B N 1
ATOM 2163 C CA . PHE B 1 142 ? 17.141 -13.914 2.436 1 76.88 142 PHE B CA 1
ATOM 2164 C C . PHE B 1 142 ? 15.883 -13.047 2.521 1 76.88 142 PHE B C 1
ATOM 2166 O O . PHE B 1 142 ? 14.805 -13.484 2.123 1 76.88 142 PHE B O 1
ATOM 2173 N N . LEU B 1 143 ? 16.25 -11.758 2.971 1 81.75 143 LEU B N 1
ATOM 2174 C CA . LEU B 1 143 ? 15.102 -10.867 3.055 1 81.75 143 LEU B CA 1
ATOM 2175 C C . LEU B 1 143 ? 15.258 -9.688 2.107 1 81.75 143 LEU B C 1
ATOM 2177 O O . LEU B 1 143 ? 16.375 -9.281 1.796 1 81.75 143 LEU B O 1
#

Secondary structure (DSSP, 8-state):
-HHHHHHHHHHHHHHHHHHTHHHHHHH-SGGGGB-HHHHTSHHHHHHHHHHHHHHHHHHHH---TTS-TTTTTHHHHHHHHHHHHHHHHHHHHHH--TTS-GGGS-HHHHHHHHHHHHTHHHHHHHHHHHHHHHHH-TTSTT-/-HHHHHHHHHHHHHHHHHHTHHHHHHH-SGGGGB-HHHHTSHHHHHHHHHHHHHHHHHHHH---TTS-TTTTTHHHHHHHHHHHHHHHHHHHHHH--TTS-GGGS-HHHHHHHHHHHHTHHHHHHHHHHHHHHHHH-TTSTT-

Sequence (286 aa):
MLQFYALSVLTNFMSGIILAQETFSERTGITALFNPEVLRSKTFLLVWGVLTAVTGVFKILSVTEGDVIIVGDLLPAIAGLASGTALLLMFYRERRTPSEGAEVGSDAVDRIDALLSQNKTLVGVLSVVAALLHFLFPRVLFLMLQFYALSVLTNFMSGIILAQETFSERTGITALFNPEVLRSKTFLLVWGVLTAVTGVFKILSVTEGDVIIVGDLLPAIAGLASGTALLLMFYRERRTPSEGAEVGSDAVDRIDALLSQNKTLVGVLSVVAALLHFLFPRVLFL